Protein AF-0000000087158157 (afdb_homodimer)

Organism: NCBI:txid2511166

Secondary structure (DSSP, 8-state):
-----HHHHHHHHHHHHHHHHHHHHHHHT-----SSS----B---EEEEE-SSEEEEEEE-TT--GGG-EEEEETTEEEE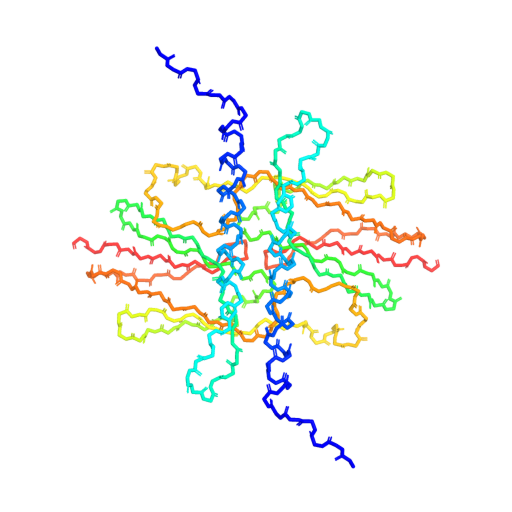EEEE---GGGTTSEEEEE-S--EEEEEEEEPPSS-EEEEEEEETTEEEEEEEE--/-----HHHHHHHHHHHHHHHHHHHHHHHT-----SSSPPP-B---EEEEE-SSEEEEEEE-TT--GGG-EEEEETTEEEEEEEE---GGGTTSEEEEE-S--EEEEEEEEPPSS-EEEEEEEETTEEEEEEEE--

I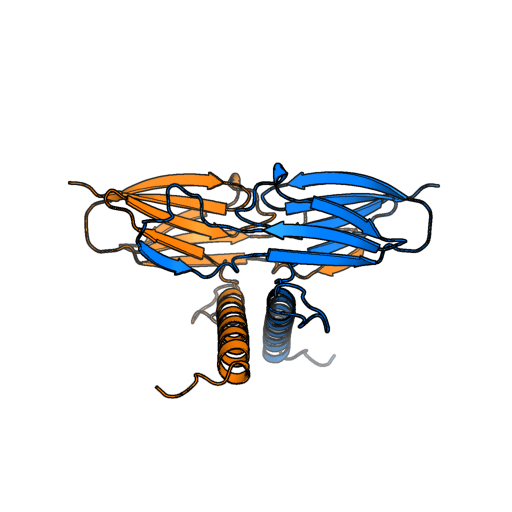nterPro domains:
  IPR002068 Alpha crystallin/Hsp20 domain [PF00011] (48-114)
  IPR002068 Alpha crystallin/Hsp20 domain [PS01031] (37-135)
  IPR008978 HSP20-like chaperone [G3DSA:2.60.40.790] (4-124)
  IPR008978 HSP20-like chaperone [SSF49764] (23-114)

Sequence (270 aa):
MRSKDPINWMLSDAIETLARAERMHQRFLNLHPQTGNREPSWEPPMDVIETDDEILIFIALPGVDPDDVETALDGATLVISGRRTLPPELRDARILRLELPQGRFERRIALPTGRYTINRFTAHGCVGLRLGKSRMRSKDPINWMLSDAIETLARAERMHQRFLNLHPQTGNREPSWEPPMDVIETDDEILIFIALPGVDPDDVETALDGATLVISGRRTLPPELRDARILRLELPQGRFERRIALPTGRYTINRFTAHGCVGLRLGKSR

Radius of gyration: 20.12 Å; Cα contacts (8 Å, |Δi|>4): 526; chains: 2; bounding box: 46×55×69 Å

Structure (mmCIF, N/CA/C/O backbone):
data_AF-0000000087158157-model_v1
#
loop_
_entity.id
_entity.type
_entity.pdbx_description
1 polymer 'Spore protein SP21'
#
loop_
_atom_site.group_PDB
_atom_site.id
_atom_site.type_symbol
_atom_site.label_atom_id
_atom_site.label_alt_id
_atom_site.label_comp_id
_atom_site.label_asym_id
_atom_site.label_entity_id
_atom_site.label_seq_id
_atom_site.pdbx_PDB_ins_code
_atom_site.Cartn_x
_atom_site.Cartn_y
_atom_site.Cartn_z
_atom_site.occupancy
_atom_site.B_iso_or_equiv
_atom_site.auth_seq_id
_atom_site.auth_comp_id
_atom_site.auth_asym_id
_atom_site.auth_atom_id
_atom_site.pdbx_PDB_model_num
ATOM 1 N N . MET A 1 1 ? -11.766 -5.316 40.875 1 30.89 1 MET A N 1
ATOM 2 C CA . MET A 1 1 ? -10.891 -5.164 39.719 1 30.89 1 MET A CA 1
ATOM 3 C C . MET A 1 1 ? -11.453 -5.898 38.5 1 30.89 1 MET A C 1
ATOM 5 O O . MET A 1 1 ? -11.547 -7.129 38.5 1 30.89 1 MET A O 1
ATOM 9 N N . ARG A 1 2 ? -12.438 -5.496 37.781 1 39.09 2 ARG A N 1
ATOM 10 C CA . ARG A 1 2 ? -13.297 -6.148 36.812 1 39.09 2 ARG A CA 1
ATOM 11 C C . ARG A 1 2 ? -12.461 -6.77 35.688 1 39.09 2 ARG A C 1
ATOM 13 O O . ARG A 1 2 ? -11.672 -6.082 35.031 1 39.09 2 ARG A O 1
ATOM 20 N N . SER A 1 3 ? -12.141 -7.953 35.719 1 42.84 3 SER A N 1
ATOM 21 C CA . SER A 1 3 ? -11.375 -8.805 34.812 1 42.84 3 SER A CA 1
ATOM 22 C C . SER A 1 3 ? -11.766 -8.57 33.344 1 42.84 3 SER A C 1
ATOM 24 O O . SER A 1 3 ? -12.938 -8.703 33 1 42.84 3 SER A O 1
ATOM 26 N N . LYS A 1 4 ? -11.125 -7.535 32.75 1 51.22 4 LYS A N 1
ATOM 27 C CA . LYS A 1 4 ? -11.383 -7.328 31.328 1 51.22 4 LYS A CA 1
ATOM 28 C C . LYS A 1 4 ? -11.469 -8.656 30.578 1 51.22 4 LYS A C 1
ATOM 30 O O . LYS A 1 4 ? -10.539 -9.461 30.641 1 51.22 4 LYS A O 1
ATOM 35 N N . ASP A 1 5 ? -12.578 -9.195 30.312 1 52.72 5 ASP A N 1
ATOM 36 C CA . ASP A 1 5 ? -12.852 -10.461 29.641 1 52.72 5 ASP A CA 1
ATOM 37 C C . ASP A 1 5 ? -12.031 -10.594 28.359 1 52.72 5 ASP A C 1
ATOM 39 O O . ASP A 1 5 ? -12.07 -9.719 27.5 1 52.72 5 ASP A O 1
ATOM 43 N N . PRO A 1 6 ? -10.945 -11.445 28.375 1 57.28 6 PRO A N 1
ATOM 44 C CA . PRO A 1 6 ? -9.969 -11.609 27.297 1 57.28 6 PRO A CA 1
ATOM 45 C C . PRO A 1 6 ? -10.617 -11.719 25.922 1 57.28 6 PRO A C 1
ATOM 47 O O . PRO A 1 6 ? -10.07 -11.227 24.922 1 57.28 6 PRO A O 1
ATOM 50 N N . ILE A 1 7 ? -11.695 -12.336 25.953 1 54.97 7 ILE A N 1
ATOM 51 C CA . ILE A 1 7 ? -12.398 -12.477 24.688 1 54.97 7 ILE A CA 1
ATOM 52 C C . ILE A 1 7 ? -12.852 -11.102 24.188 1 54.97 7 ILE A C 1
ATOM 54 O O . ILE A 1 7 ? -12.75 -10.797 23 1 54.97 7 ILE A O 1
ATOM 58 N N . ASN A 1 8 ? -13.25 -10.25 25.031 1 58.31 8 ASN A N 1
ATOM 59 C CA . ASN A 1 8 ? -13.727 -8.922 24.656 1 58.31 8 ASN A CA 1
ATOM 60 C C . ASN A 1 8 ? -12.586 -8.047 24.141 1 58.31 8 ASN A C 1
ATOM 62 O O . ASN A 1 8 ? -12.773 -7.281 23.188 1 58.31 8 ASN A O 1
ATOM 66 N N . TRP A 1 9 ? -11.461 -8.156 24.75 1 56.12 9 TRP A N 1
ATOM 67 C CA . TRP A 1 9 ? -10.305 -7.387 24.312 1 56.12 9 TRP A CA 1
ATOM 68 C C . TRP A 1 9 ? -9.844 -7.836 22.922 1 56.12 9 TRP A C 1
ATOM 70 O O . TRP A 1 9 ? -9.547 -7.008 22.062 1 56.12 9 TRP A O 1
ATOM 80 N N . MET A 1 10 ? -9.812 -9.188 22.844 1 54.31 10 MET A N 1
ATOM 81 C CA . MET A 1 10 ? -9.422 -9.75 21.562 1 54.31 10 MET A CA 1
ATOM 82 C C . MET A 1 10 ? -10.422 -9.359 20.469 1 54.31 10 MET A C 1
ATOM 84 O O . MET A 1 10 ? -10.031 -9.031 19.344 1 54.31 10 MET A O 1
ATOM 88 N N . LEU A 1 11 ? -11.609 -9.398 20.859 1 55.06 11 LEU A N 1
ATOM 89 C CA . LEU A 1 11 ? -12.664 -9.008 19.938 1 55.06 11 LEU A CA 1
ATOM 90 C C . LEU A 1 11 ? -12.578 -7.52 19.609 1 55.06 11 LEU A C 1
ATOM 92 O O . LEU A 1 11 ? -12.781 -7.109 18.469 1 55.06 11 LEU A O 1
ATOM 96 N N . SER A 1 12 ? -12.32 -6.77 20.594 1 54.91 12 SER A N 1
ATOM 97 C CA . SER A 1 12 ? -12.203 -5.328 20.375 1 54.91 12 SER A CA 1
ATOM 98 C C . SER A 1 12 ? -11.039 -4.996 19.453 1 54.91 12 SER A C 1
ATOM 100 O O . SER A 1 12 ? -11.164 -4.129 18.578 1 54.91 12 SER A O 1
ATOM 102 N N . ASP A 1 13 ? -9.992 -5.605 19.703 1 52.69 13 ASP A N 1
ATOM 103 C CA . ASP A 1 13 ? -8.82 -5.41 18.844 1 52.69 13 ASP A CA 1
ATOM 104 C C . ASP A 1 13 ? -9.102 -5.875 17.422 1 52.69 13 ASP A C 1
ATOM 106 O O . ASP A 1 13 ? -8.703 -5.215 16.453 1 52.69 13 ASP A O 1
ATOM 110 N N . ALA A 1 14 ? -9.844 -6.969 17.453 1 54.5 14 ALA A N 1
ATOM 111 C CA . ALA A 1 14 ? -10.234 -7.504 16.141 1 54.5 14 ALA A CA 1
ATOM 112 C C . ALA A 1 14 ? -11.18 -6.551 15.422 1 54.5 14 ALA A C 1
ATOM 114 O O . ALA A 1 14 ? -11.023 -6.293 14.227 1 54.5 14 ALA A O 1
ATOM 115 N N . ILE A 1 15 ? -12.133 -6.094 16.141 1 54.56 15 ILE A N 1
ATOM 116 C CA . ILE A 1 15 ? -13.117 -5.172 15.578 1 54.56 15 ILE A CA 1
ATOM 117 C C . ILE A 1 15 ? -12.43 -3.865 15.188 1 54.56 15 ILE A C 1
ATOM 119 O O . ILE A 1 15 ? -12.711 -3.311 14.117 1 54.56 15 ILE A O 1
ATOM 123 N N . GLU A 1 16 ? -11.609 -3.373 16.016 1 55.12 16 GLU A N 1
ATOM 124 C CA . GLU A 1 16 ? -10.898 -2.141 15.703 1 55.12 16 GLU A CA 1
ATOM 125 C C . GLU A 1 16 ? -10.016 -2.314 14.469 1 55.12 16 GLU A C 1
ATOM 127 O O . GLU A 1 16 ? -9.938 -1.42 13.625 1 55.12 16 GLU A O 1
ATOM 132 N N . THR A 1 17 ? -9.484 -3.436 14.477 1 52.38 17 THR A N 1
ATOM 133 C CA . THR A 1 17 ? -8.664 -3.746 13.312 1 52.38 17 THR A CA 1
ATOM 134 C C . THR A 1 17 ? -9.531 -3.844 12.062 1 52.38 17 THR A C 1
ATOM 136 O O . THR A 1 17 ? -9.172 -3.314 11.008 1 52.38 17 THR A O 1
ATOM 139 N N . LEU A 1 18 ? -10.656 -4.461 12.32 1 54.16 18 LEU A N 1
ATOM 140 C CA . LEU A 1 18 ? -11.617 -4.555 11.227 1 54.16 18 LEU A CA 1
ATOM 141 C C . LEU A 1 18 ? -12.117 -3.174 10.828 1 54.16 18 LEU A C 1
ATOM 143 O O . LEU A 1 18 ? -12.234 -2.871 9.633 1 54.16 18 LEU A O 1
ATOM 147 N N . ALA A 1 19 ? -12.5 -2.443 11.836 1 52.09 19 ALA A N 1
ATOM 148 C CA . ALA A 1 19 ? -12.977 -1.09 11.57 1 52.09 19 ALA A CA 1
ATOM 149 C C . ALA A 1 19 ? -11.914 -0.258 10.859 1 52.09 19 ALA A C 1
ATOM 151 O O . ALA A 1 19 ? -12.219 0.516 9.953 1 52.09 19 ALA A O 1
ATOM 152 N N . ARG A 1 20 ? -10.781 -0.365 11.258 1 50.22 20 ARG A N 1
ATOM 153 C CA . ARG A 1 20 ? -9.688 0.37 10.633 1 50.22 20 ARG A CA 1
ATOM 154 C C . ARG A 1 20 ? -9.469 -0.092 9.195 1 50.22 20 ARG A C 1
ATOM 156 O O . ARG A 1 20 ? -9.25 0.728 8.305 1 50.22 20 ARG A O 1
ATOM 163 N N . ALA A 1 21 ? -9.586 -1.339 9.117 1 51.03 21 ALA A N 1
ATOM 164 C CA . ALA A 1 21 ? -9.492 -1.908 7.773 1 51.03 21 ALA A CA 1
ATOM 165 C C . ALA A 1 21 ? -10.617 -1.394 6.883 1 51.03 21 ALA A C 1
ATOM 167 O O . ALA A 1 21 ? -10.391 -1.056 5.719 1 51.03 21 ALA A O 1
ATOM 168 N N . GLU A 1 22 ? -11.766 -1.317 7.531 1 52.66 22 GLU A N 1
ATOM 169 C CA . GLU A 1 22 ? -12.938 -0.782 6.848 1 52.66 22 GLU A CA 1
ATOM 170 C C . GLU A 1 22 ? -12.734 0.685 6.477 1 52.66 22 GLU A C 1
ATOM 172 O O . GLU A 1 22 ? -13.078 1.104 5.367 1 52.66 22 GLU A O 1
ATOM 177 N N . ARG A 1 23 ? -12.289 1.365 7.332 1 50.22 23 ARG A N 1
ATOM 178 C CA . ARG A 1 23 ? -12.078 2.787 7.082 1 50.22 23 ARG A CA 1
ATOM 179 C C . ARG A 1 23 ? -11.008 2.998 6.012 1 50.22 23 ARG A C 1
ATOM 181 O O . ARG A 1 23 ? -11.156 3.865 5.148 1 50.22 23 ARG A O 1
ATOM 188 N N . MET A 1 24 ? -9.984 2.293 6.117 1 48.44 24 MET A N 1
ATOM 189 C CA . MET A 1 24 ? -8.953 2.385 5.09 1 48.44 24 MET A CA 1
ATOM 190 C C . MET A 1 24 ? -9.516 2.025 3.719 1 48.44 24 MET A C 1
ATOM 192 O O . MET A 1 24 ? -9.203 2.686 2.725 1 48.44 24 MET A O 1
ATOM 196 N N . HIS A 1 25 ? -10.289 0.971 3.818 1 51.12 25 HIS A N 1
ATOM 197 C CA . HIS A 1 25 ? -10.961 0.514 2.604 1 51.12 25 HIS A CA 1
ATOM 198 C C . HIS A 1 25 ? -11.852 1.604 2.021 1 51.12 25 HIS A C 1
ATOM 200 O O . HIS A 1 25 ? -11.836 1.849 0.814 1 51.12 25 HIS A O 1
ATOM 206 N N . GLN A 1 26 ? -12.664 2.074 2.879 1 51.12 26 GLN A N 1
ATOM 207 C CA . GLN A 1 26 ? -13.547 3.162 2.48 1 51.12 26 GLN A CA 1
ATOM 208 C C . GLN A 1 26 ? -12.758 4.34 1.915 1 51.12 26 GLN A C 1
ATOM 210 O O . GLN A 1 26 ? -13.188 4.98 0.958 1 51.12 26 GLN A O 1
ATOM 215 N N . ARG A 1 27 ? -11.719 4.535 2.521 1 49.59 27 ARG A N 1
ATOM 216 C CA . ARG A 1 27 ? -10.984 5.715 2.086 1 49.59 27 ARG A CA 1
ATOM 217 C C . ARG A 1 27 ? -10.289 5.465 0.75 1 49.59 27 ARG A C 1
ATOM 219 O O . ARG A 1 27 ? -10.203 6.363 -0.089 1 49.59 27 ARG A O 1
ATOM 226 N N . PHE A 1 28 ? -9.75 4.281 0.697 1 51.62 28 PHE A N 1
ATOM 227 C CA . PHE A 1 28 ? -9.141 3.896 -0.568 1 51.62 28 PHE A CA 1
ATOM 228 C C . PHE A 1 28 ? -10.148 3.977 -1.706 1 51.62 28 PHE A C 1
ATOM 230 O O . PHE A 1 28 ? -9.805 4.363 -2.824 1 51.62 28 PHE A O 1
ATOM 237 N N . LEU A 1 29 ? -11.398 3.639 -1.428 1 51.38 29 LEU A N 1
ATOM 238 C CA . LEU A 1 29 ? -12.461 3.625 -2.428 1 51.38 29 LEU A CA 1
ATOM 239 C C . LEU A 1 29 ? -13.227 4.945 -2.422 1 51.38 29 LEU A C 1
ATOM 241 O O . LEU A 1 29 ? -14.305 5.043 -3.016 1 51.38 29 LEU A O 1
ATOM 245 N N . ASN A 1 30 ? -13.016 5.699 -1.427 1 50.53 30 ASN A N 1
ATOM 246 C CA . ASN A 1 30 ? -13.789 6.922 -1.563 1 50.53 30 ASN A CA 1
ATOM 247 C C . ASN A 1 30 ? -13.633 7.539 -2.949 1 50.53 30 ASN A C 1
ATOM 249 O O . ASN A 1 30 ? -12.68 8.289 -3.193 1 50.53 30 ASN A O 1
ATOM 253 N N . LEU A 1 31 ? -14.227 6.707 -3.879 1 49.72 31 LEU A N 1
ATOM 254 C CA . LEU A 1 31 ? -14.477 7.379 -5.148 1 49.72 31 LEU A CA 1
ATOM 255 C C . LEU A 1 31 ? -15.336 8.625 -4.945 1 49.72 31 LEU A C 1
ATOM 257 O O . LEU A 1 31 ? -16.562 8.516 -4.777 1 49.72 31 LEU A O 1
ATOM 261 N N . HIS A 1 32 ? -14.773 9.477 -4.246 1 48.22 32 HIS A N 1
ATOM 262 C CA . HIS A 1 32 ? -15.586 10.688 -4.133 1 48.22 32 HIS A CA 1
ATOM 263 C C . HIS A 1 32 ? -16.062 11.164 -5.5 1 48.22 32 HIS A C 1
ATOM 265 O O . HIS A 1 32 ? -15.242 11.508 -6.359 1 48.22 32 HIS A O 1
ATOM 271 N N . PRO A 1 33 ? -17.297 10.688 -5.734 1 44.97 33 PRO A N 1
ATOM 272 C CA . PRO A 1 33 ? -17.766 11.461 -6.891 1 44.97 33 PRO A CA 1
ATOM 273 C C . PRO A 1 33 ? -17.531 12.961 -6.734 1 44.97 33 PRO A C 1
ATOM 275 O O . PRO A 1 33 ? -17.938 13.555 -5.73 1 44.97 33 PRO A O 1
ATOM 278 N N . GLN A 1 34 ? -16.391 13.32 -6.969 1 45.34 34 GLN A N 1
ATOM 279 C CA . GLN A 1 34 ? -16.359 14.773 -6.918 1 45.34 34 GLN A CA 1
ATOM 280 C C . GLN A 1 34 ? -17.406 15.391 -7.832 1 45.34 34 GLN A C 1
ATOM 282 O O . GLN A 1 34 ? -17.656 14.891 -8.938 1 45.34 34 GLN A O 1
ATOM 287 N N . THR A 1 35 ? -18.344 15.953 -7.18 1 47.94 35 THR A N 1
ATOM 288 C CA . THR A 1 35 ? -19.516 16.625 -7.719 1 47.94 35 THR A CA 1
ATOM 289 C C . THR A 1 35 ? -19.203 17.281 -9.055 1 47.94 35 THR A C 1
ATOM 291 O O . THR A 1 35 ? -20.109 17.703 -9.773 1 47.94 35 THR A O 1
ATOM 294 N N . GLY A 1 36 ? -17.938 17.125 -9.703 1 50.78 36 GLY A N 1
ATOM 295 C CA . GLY A 1 36 ? -17.609 17.625 -11.031 1 50.78 36 GLY A CA 1
ATOM 296 C C . GLY A 1 36 ? -17.031 16.562 -11.953 1 50.78 36 GLY A C 1
ATOM 297 O O . GLY A 1 36 ? -17.078 15.367 -11.633 1 50.78 36 GLY A O 1
ATOM 298 N N . ASN A 1 37 ? -16.641 16.938 -13.258 1 54.09 37 ASN A N 1
ATOM 299 C CA . ASN A 1 37 ? -16.047 16.188 -14.367 1 54.09 37 ASN A CA 1
ATOM 300 C C . ASN A 1 37 ? -14.758 15.492 -13.945 1 54.09 37 ASN A C 1
ATOM 302 O O . ASN A 1 37 ? -13.859 15.297 -14.766 1 54.09 37 ASN A O 1
ATOM 306 N N . ARG A 1 38 ? -14.75 15.328 -12.609 1 62.84 38 ARG A N 1
ATOM 307 C CA . ARG A 1 38 ? -13.43 14.805 -12.273 1 62.84 38 ARG A CA 1
ATOM 308 C C . ARG A 1 38 ? -13.43 13.273 -12.312 1 62.84 38 ARG A C 1
ATOM 310 O O . ARG A 1 38 ? -14.414 12.641 -11.93 1 62.84 38 ARG A O 1
ATOM 317 N N . GLU A 1 39 ? -12.516 12.734 -13.055 1 72.38 39 GLU A N 1
ATOM 318 C CA . GLU A 1 39 ? -12.281 11.297 -13.117 1 72.38 39 GLU A CA 1
ATOM 319 C C . GLU A 1 39 ? -12.281 10.68 -11.719 1 72.38 39 GLU A C 1
ATOM 321 O O . GLU A 1 39 ? -11.727 11.25 -10.781 1 72.38 39 GLU A O 1
ATOM 326 N N . PRO A 1 40 ? -13.094 9.68 -11.562 1 74.88 40 PRO A N 1
ATOM 327 C CA . PRO A 1 40 ? -13.039 8.977 -10.281 1 74.88 40 PRO A CA 1
ATOM 328 C C . PRO A 1 40 ? -11.617 8.633 -9.852 1 74.88 40 PRO A C 1
ATOM 330 O O . PRO A 1 40 ? -10.773 8.305 -10.695 1 74.88 40 PRO A O 1
ATOM 333 N N . SER A 1 41 ? -11.281 8.977 -8.625 1 84.88 41 SER A N 1
ATOM 334 C CA . SER A 1 41 ? -9.953 8.711 -8.086 1 84.88 41 SER A CA 1
ATOM 335 C C . SER A 1 41 ? -10.031 7.965 -6.762 1 84.88 41 SER A C 1
ATOM 337 O O . SER A 1 41 ? -11 8.117 -6.012 1 84.88 41 SER A O 1
ATOM 339 N N . TRP A 1 42 ? -9.125 7.098 -6.504 1 83.12 42 TRP A N 1
ATOM 340 C CA . TRP A 1 42 ? -9.031 6.465 -5.195 1 83.12 42 TRP A CA 1
ATOM 341 C C . TRP A 1 42 ? -8.117 7.258 -4.27 1 83.12 42 TRP A C 1
ATOM 343 O O . TRP A 1 42 ? -7.336 8.102 -4.727 1 83.12 42 TRP A O 1
ATOM 353 N N . GLU A 1 43 ? -8.258 7.059 -2.975 1 87.31 43 GLU A N 1
ATOM 354 C CA . GLU A 1 43 ? -7.477 7.793 -1.984 1 87.31 43 GLU A CA 1
ATOM 355 C C . GLU A 1 43 ? -6.43 6.895 -1.329 1 87.31 43 GLU A C 1
ATOM 357 O O . GLU A 1 43 ? -6.773 5.973 -0.585 1 87.31 43 GLU A O 1
ATOM 362 N N . PRO A 1 44 ? -5.133 7.199 -1.59 1 91.38 44 PRO A N 1
ATOM 363 C CA . PRO A 1 44 ? -4.117 6.371 -0.931 1 91.38 44 PRO A CA 1
ATOM 364 C C . PRO A 1 44 ? -4.121 6.531 0.587 1 91.38 44 PRO A C 1
ATOM 366 O O . PRO A 1 44 ? -4.309 7.641 1.094 1 91.38 44 PRO A O 1
ATOM 369 N N . PRO A 1 45 ? -4.004 5.43 1.292 1 89.06 45 PRO A N 1
ATOM 370 C CA . PRO A 1 45 ? -3.924 5.555 2.75 1 89.06 45 PRO A CA 1
ATOM 371 C C . PRO A 1 45 ? -2.676 6.305 3.211 1 89.06 45 PRO A C 1
ATOM 373 O O . PRO A 1 45 ? -1.676 6.348 2.49 1 89.06 45 PRO A O 1
ATOM 376 N N . MET A 1 46 ? -2.846 6.867 4.402 1 91.12 46 MET A N 1
ATOM 377 C CA . MET A 1 46 ? -1.698 7.625 4.895 1 91.12 46 MET A CA 1
ATOM 378 C C . MET A 1 46 ? -1.586 7.516 6.41 1 91.12 46 MET A C 1
ATOM 380 O O . MET A 1 46 ? -2.578 7.254 7.094 1 91.12 46 MET A O 1
ATOM 384 N N . ASP A 1 47 ? -0.389 7.633 6.891 1 89.75 47 ASP A N 1
ATOM 385 C CA . ASP A 1 47 ? -0.087 7.805 8.312 1 89.75 47 ASP A CA 1
ATOM 386 C C . ASP A 1 47 ? 0.431 9.211 8.602 1 89.75 47 ASP A C 1
ATOM 388 O O . ASP A 1 47 ? 1.203 9.766 7.812 1 89.75 47 ASP A O 1
ATOM 392 N N . VAL A 1 48 ? -0.065 9.766 9.641 1 92.62 48 VAL A N 1
ATOM 393 C CA . VAL A 1 48 ? 0.388 11.086 10.07 1 92.62 48 VAL A CA 1
ATOM 394 C C . VAL A 1 48 ? 0.921 11.008 11.5 1 92.62 48 VAL A C 1
ATOM 396 O O . VAL A 1 48 ? 0.188 10.641 12.422 1 92.62 48 VAL A O 1
ATOM 399 N N . ILE A 1 49 ? 2.191 11.344 11.625 1 93.69 49 ILE A N 1
ATOM 400 C CA . ILE A 1 49 ? 2.875 11.258 12.914 1 93.69 49 ILE A CA 1
ATOM 401 C C . ILE A 1 49 ? 3.467 12.617 13.273 1 93.69 49 ILE A C 1
ATOM 403 O O . ILE A 1 49 ? 4.098 13.266 12.438 1 93.69 49 ILE A O 1
ATOM 407 N N . GLU A 1 50 ? 3.281 13.016 14.453 1 92.94 50 GLU A N 1
ATOM 408 C CA . GLU A 1 50 ? 3.773 14.312 14.906 1 92.94 50 GLU A CA 1
ATOM 409 C C . GLU A 1 50 ? 4.855 14.156 15.969 1 92.94 50 GLU A C 1
ATOM 411 O O . GLU A 1 50 ? 4.656 13.453 16.969 1 92.94 50 GLU A O 1
ATOM 416 N N . THR A 1 51 ? 5.992 14.766 15.688 1 92.62 51 THR A N 1
ATOM 417 C CA . THR A 1 51 ? 7.051 14.891 16.688 1 92.62 51 THR A CA 1
ATOM 418 C C . THR A 1 51 ? 7.148 16.328 17.188 1 92.62 51 THR A C 1
ATOM 420 O O . THR A 1 51 ? 6.34 17.172 16.812 1 92.62 51 THR A O 1
ATOM 423 N N . ASP A 1 52 ? 8.125 16.5 18.078 1 90.06 52 ASP A N 1
ATOM 424 C CA . ASP A 1 52 ? 8.273 17.828 18.625 1 90.06 52 ASP A CA 1
ATOM 425 C C . ASP A 1 52 ? 8.672 18.828 17.547 1 90.06 52 ASP A C 1
ATOM 427 O O . ASP A 1 52 ? 8.25 20 17.578 1 90.06 52 ASP A O 1
ATOM 431 N N . ASP A 1 53 ? 9.328 18.375 16.578 1 91.81 53 ASP A N 1
ATOM 432 C CA . ASP A 1 53 ? 9.961 19.297 15.641 1 91.81 53 ASP A CA 1
ATOM 433 C C . ASP A 1 53 ? 9.281 19.25 14.273 1 91.81 53 ASP A C 1
ATOM 435 O O . ASP A 1 53 ? 9.469 20.141 13.453 1 91.81 53 ASP A O 1
ATOM 439 N N . GLU A 1 54 ? 8.578 18.156 14.086 1 94.31 54 GLU A N 1
ATOM 440 C CA . GLU A 1 54 ? 8.047 18.031 12.734 1 94.31 54 GLU A CA 1
ATOM 441 C C . GLU A 1 54 ? 6.785 17.172 12.711 1 94.31 54 GLU A C 1
ATOM 443 O O . GLU A 1 54 ? 6.453 16.516 13.703 1 94.31 54 GLU A O 1
ATOM 448 N N . ILE A 1 55 ? 6.062 17.266 11.68 1 93.62 55 ILE A N 1
ATOM 449 C CA . ILE A 1 55 ? 4.973 16.375 11.328 1 93.62 55 ILE A CA 1
ATOM 450 C C . ILE A 1 55 ? 5.363 15.539 10.109 1 93.62 55 ILE A C 1
ATOM 452 O O . ILE A 1 55 ? 5.797 16.078 9.086 1 93.62 55 ILE A O 1
ATOM 456 N N . LEU A 1 56 ? 5.273 14.25 10.281 1 95.19 56 LEU A N 1
ATOM 457 C CA . LEU A 1 56 ? 5.598 13.336 9.195 1 95.19 56 LEU A CA 1
ATOM 458 C C . LEU A 1 56 ? 4.332 12.719 8.602 1 95.19 56 LEU A C 1
ATOM 460 O O . LEU A 1 56 ? 3.49 12.195 9.336 1 95.19 56 LEU A O 1
ATOM 464 N N . ILE A 1 57 ? 4.176 12.836 7.285 1 94.88 57 ILE A N 1
ATOM 465 C CA . ILE A 1 57 ? 3.062 12.234 6.562 1 94.88 57 ILE A CA 1
ATOM 466 C C . ILE A 1 57 ? 3.586 11.164 5.609 1 94.88 57 ILE A C 1
ATOM 468 O O . ILE A 1 57 ? 4.469 11.43 4.789 1 94.88 57 ILE A O 1
ATOM 472 N N . PHE A 1 58 ? 3.158 9.961 5.777 1 94.12 58 PHE A N 1
ATOM 473 C CA . PHE A 1 58 ? 3.51 8.859 4.891 1 94.12 58 PHE A CA 1
ATOM 474 C C . PHE A 1 58 ? 2.311 8.438 4.047 1 94.12 58 PHE A C 1
ATOM 476 O O . PHE A 1 58 ? 1.3 7.977 4.582 1 94.12 58 PHE A O 1
ATOM 483 N N . ILE A 1 59 ? 2.365 8.586 2.771 1 94.25 59 ILE A N 1
ATOM 484 C CA . ILE A 1 59 ? 1.301 8.195 1.854 1 94.25 59 ILE A CA 1
ATOM 485 C C . ILE A 1 59 ? 1.688 6.906 1.136 1 94.25 59 ILE A C 1
ATOM 487 O O . ILE A 1 59 ? 2.738 6.84 0.49 1 94.25 59 ILE A O 1
ATOM 491 N N . ALA A 1 60 ? 0.857 5.926 1.249 1 94 60 ALA A N 1
ATOM 492 C CA . ALA A 1 60 ? 1.177 4.613 0.7 1 94 60 ALA A CA 1
ATOM 493 C C . ALA A 1 60 ? 0.821 4.535 -0.782 1 94 60 ALA A C 1
ATOM 495 O O . ALA A 1 60 ? -0.352 4.621 -1.151 1 94 60 ALA A O 1
ATOM 496 N N . LEU A 1 61 ? 1.841 4.375 -1.582 1 95.12 61 LEU A N 1
ATOM 497 C CA . LEU A 1 61 ? 1.658 4.281 -3.027 1 95.12 61 LEU A CA 1
ATOM 498 C C . LEU A 1 61 ? 2.494 3.145 -3.607 1 95.12 61 LEU A C 1
ATOM 500 O O . LEU A 1 61 ? 3.336 3.371 -4.48 1 95.12 61 LEU A O 1
ATOM 504 N N . PRO A 1 62 ? 2.184 1.937 -3.121 1 93.56 62 PRO A N 1
ATOM 505 C CA . PRO A 1 62 ? 2.949 0.813 -3.666 1 93.56 62 PRO A CA 1
ATOM 506 C C . PRO A 1 62 ? 2.801 0.677 -5.18 1 93.56 62 PRO A C 1
ATOM 508 O O . PRO A 1 62 ? 1.694 0.809 -5.711 1 93.56 62 PRO A O 1
ATOM 511 N N . GLY A 1 63 ? 3.947 0.419 -5.84 1 93.25 63 GLY A N 1
ATOM 512 C CA . GLY A 1 63 ? 3.924 0.177 -7.277 1 93.25 63 GLY A CA 1
ATOM 513 C C . GLY A 1 63 ? 3.949 1.453 -8.094 1 93.25 63 GLY A C 1
ATOM 514 O O . GLY A 1 63 ? 3.971 1.404 -9.328 1 93.25 63 GLY A O 1
ATOM 515 N N . VAL A 1 64 ? 3.887 2.578 -7.434 1 95.06 64 VAL A N 1
ATOM 516 C CA . VAL A 1 64 ? 3.904 3.85 -8.148 1 95.06 64 VAL A CA 1
ATOM 517 C C . VAL A 1 64 ? 5.305 4.457 -8.094 1 95.06 64 VAL A C 1
ATOM 519 O O . VAL A 1 64 ? 5.91 4.535 -7.023 1 95.06 64 VAL A O 1
ATOM 522 N N . ASP A 1 65 ? 5.82 4.824 -9.227 1 94.19 65 ASP A N 1
ATOM 523 C CA . ASP A 1 65 ? 7.086 5.547 -9.266 1 94.19 65 ASP A CA 1
ATOM 524 C C . ASP A 1 65 ? 6.949 6.926 -8.625 1 94.19 65 ASP A C 1
ATOM 526 O O . ASP A 1 65 ? 6.09 7.715 -9.008 1 94.19 65 ASP A O 1
ATOM 530 N N . PRO A 1 66 ? 7.781 7.16 -7.605 1 93.69 66 PRO A N 1
ATOM 531 C CA . PRO A 1 66 ? 7.688 8.461 -6.938 1 93.69 66 PRO A CA 1
ATOM 532 C C . PRO A 1 66 ? 7.781 9.633 -7.914 1 93.69 66 PRO A C 1
ATOM 534 O O . PRO A 1 66 ? 7.211 10.695 -7.664 1 93.69 66 PRO A O 1
ATOM 537 N N . ASP A 1 67 ? 8.516 9.469 -9 1 93.31 67 ASP A N 1
ATOM 538 C CA . ASP A 1 67 ? 8.68 10.531 -9.977 1 93.31 67 ASP A CA 1
ATOM 539 C C . ASP A 1 67 ? 7.371 10.828 -10.703 1 93.31 67 ASP A C 1
ATOM 541 O O . ASP A 1 67 ? 7.223 11.875 -11.336 1 93.31 67 ASP A O 1
ATOM 545 N N . ASP A 1 68 ? 6.445 9.953 -10.555 1 94.31 68 ASP A N 1
ATOM 546 C CA . ASP A 1 68 ? 5.16 10.117 -11.234 1 94.31 68 ASP A CA 1
ATOM 547 C C . ASP A 1 68 ? 4.105 10.68 -10.281 1 94.31 68 ASP A C 1
ATOM 549 O O . ASP A 1 68 ? 2.926 10.758 -10.633 1 94.31 68 ASP A O 1
ATOM 553 N N . VAL A 1 69 ? 4.473 11 -9.148 1 96.69 69 VAL A N 1
ATOM 554 C CA . VAL A 1 69 ? 3.555 11.531 -8.148 1 96.69 69 VAL A CA 1
ATOM 555 C C . VAL A 1 69 ? 3.641 13.062 -8.133 1 96.69 69 VAL A C 1
ATOM 557 O O . VAL A 1 69 ? 4.727 13.625 -7.992 1 96.69 69 VAL A O 1
ATOM 560 N N . GLU A 1 70 ? 2.539 13.648 -8.297 1 96.44 70 GLU A N 1
ATOM 561 C CA . GLU A 1 70 ? 2.473 15.109 -8.289 1 96.44 70 GLU A CA 1
ATOM 562 C C . GLU A 1 70 ? 2.074 15.633 -6.91 1 96.44 70 GLU A C 1
ATOM 564 O O . GLU A 1 70 ? 1.198 15.062 -6.254 1 96.44 70 GLU A O 1
ATOM 569 N N . THR A 1 71 ? 2.736 16.641 -6.488 1 93.56 71 THR A N 1
ATOM 570 C CA . THR A 1 71 ? 2.412 17.328 -5.242 1 93.56 71 THR A CA 1
ATOM 571 C C . THR A 1 71 ? 2.141 18.812 -5.496 1 93.56 71 THR A C 1
ATOM 573 O O . THR A 1 71 ? 2.916 19.484 -6.184 1 93.56 71 THR A O 1
ATOM 576 N N . ALA A 1 72 ? 1.046 19.266 -4.992 1 93.12 72 ALA A N 1
ATOM 577 C CA . ALA A 1 72 ? 0.688 20.672 -5.172 1 93.12 72 ALA A CA 1
ATOM 578 C C . ALA A 1 72 ? 0.107 21.25 -3.889 1 93.12 72 ALA A C 1
ATOM 580 O O . ALA A 1 72 ? -0.415 20.516 -3.045 1 93.12 72 ALA A O 1
ATOM 581 N N . LEU A 1 73 ? 0.274 22.516 -3.752 1 88.62 73 LEU A N 1
ATOM 582 C CA . LEU A 1 73 ? -0.337 23.234 -2.639 1 88.62 73 LEU A CA 1
ATOM 583 C C . LEU A 1 73 ? -1.545 24.047 -3.109 1 88.62 73 LEU A C 1
ATOM 585 O O . LEU A 1 73 ? -1.448 24.812 -4.062 1 88.62 73 LEU A O 1
ATOM 589 N N . ASP A 1 74 ? -2.654 23.766 -2.57 1 89.62 74 ASP A N 1
ATOM 590 C CA . ASP A 1 74 ? -3.883 24.531 -2.771 1 89.62 74 ASP A CA 1
ATOM 591 C C . ASP A 1 74 ? -4.324 25.219 -1.478 1 89.62 74 ASP A C 1
ATOM 593 O O . ASP A 1 74 ? -5.074 24.625 -0.688 1 89.62 74 ASP A O 1
ATOM 597 N N . GLY A 1 75 ? -3.828 26.516 -1.336 1 88.38 75 GLY A N 1
ATOM 598 C CA . GLY A 1 75 ? -4.023 27.141 -0.038 1 88.38 75 GLY A CA 1
ATOM 599 C C . GLY A 1 75 ? -3.303 26.422 1.086 1 88.38 75 GLY A C 1
ATOM 600 O O . GLY A 1 75 ? -2.086 26.234 1.031 1 88.38 75 GLY A O 1
ATOM 601 N N . ALA A 1 76 ? -4.039 26.016 2.045 1 88.88 76 ALA A N 1
ATOM 602 C CA . ALA A 1 76 ? -3.463 25.312 3.182 1 88.88 76 ALA A CA 1
ATOM 603 C C . ALA A 1 76 ? -3.668 23.797 3.041 1 88.88 76 ALA A C 1
ATOM 605 O O . ALA A 1 76 ? -3.662 23.078 4.035 1 88.88 76 ALA A O 1
ATOM 606 N N . THR A 1 77 ? -3.924 23.469 1.795 1 93 77 THR A N 1
ATOM 607 C CA . THR A 1 77 ? -4.148 22.047 1.534 1 93 77 THR A CA 1
ATOM 608 C C . THR A 1 77 ? -3.076 21.5 0.601 1 93 77 THR A C 1
ATOM 610 O O . THR A 1 77 ? -2.811 22.062 -0.458 1 93 77 THR A O 1
ATOM 613 N N . LEU A 1 78 ? -2.473 20.484 1.057 1 92.75 78 LEU A N 1
ATOM 614 C CA . LEU A 1 78 ? -1.538 19.75 0.202 1 92.75 78 LEU A CA 1
ATOM 615 C C . LEU A 1 78 ? -2.26 18.672 -0.606 1 92.75 78 LEU A C 1
ATOM 617 O O . LEU A 1 78 ? -3.018 17.875 -0.049 1 92.75 78 LEU A O 1
ATOM 621 N N . VAL A 1 79 ? -2.049 18.719 -1.916 1 94.19 79 VAL A N 1
ATOM 622 C CA . VAL A 1 79 ? -2.713 17.75 -2.785 1 94.19 79 VAL A CA 1
ATOM 623 C C . VAL A 1 79 ? -1.676 16.828 -3.416 1 94.19 79 VAL A C 1
ATOM 625 O O . VAL A 1 79 ? -0.733 17.281 -4.062 1 94.19 79 VAL A O 1
ATOM 628 N N . ILE A 1 80 ? -1.817 15.609 -3.199 1 95.56 80 ILE A N 1
ATOM 629 C CA . ILE A 1 80 ? -0.981 14.594 -3.824 1 95.56 80 ILE A CA 1
ATOM 630 C C . ILE A 1 80 ? -1.802 13.805 -4.844 1 95.56 80 ILE A C 1
ATOM 632 O O . ILE A 1 80 ? -2.91 13.359 -4.547 1 95.56 80 ILE A O 1
ATOM 636 N N . SER A 1 81 ? -1.287 13.742 -6.02 1 96 81 SER A N 1
ATOM 637 C CA . SER A 1 81 ? -2.062 13.055 -7.047 1 96 81 SER A CA 1
ATOM 638 C C . SER A 1 81 ? -1.152 12.336 -8.039 1 96 81 SER A C 1
ATOM 640 O O . SER A 1 81 ? 0.052 12.602 -8.086 1 96 81 SER A O 1
ATOM 642 N N . GLY A 1 82 ? -1.726 11.477 -8.852 1 95.81 82 GLY A N 1
ATOM 643 C CA . GLY A 1 82 ? -1.059 10.688 -9.875 1 95.81 82 GLY A CA 1
ATOM 644 C C . GLY A 1 82 ? -1.896 9.523 -10.375 1 95.81 82 GLY A C 1
ATOM 645 O O . GLY A 1 82 ? -3.127 9.578 -10.336 1 95.81 82 GLY A O 1
ATOM 646 N N . ARG A 1 83 ? -1.196 8.57 -10.961 1 93.31 83 ARG A N 1
ATOM 647 C CA . ARG A 1 83 ? -1.902 7.406 -11.492 1 93.31 83 ARG A CA 1
ATOM 648 C C . ARG A 1 83 ? -1.11 6.125 -11.25 1 93.31 83 ARG A C 1
ATOM 650 O O . ARG A 1 83 ? 0.109 6.102 -11.43 1 93.31 83 ARG A O 1
ATOM 657 N N . ARG A 1 84 ? -1.798 5.195 -10.711 1 91.75 84 ARG A N 1
ATOM 658 C CA . ARG A 1 84 ? -1.226 3.852 -10.703 1 91.75 84 ARG A CA 1
ATOM 659 C C . ARG A 1 84 ? -1.644 3.07 -11.945 1 91.75 84 ARG A C 1
ATOM 661 O O . ARG A 1 84 ? -2.834 2.848 -12.172 1 91.75 84 ARG A O 1
ATOM 668 N N . THR A 1 85 ? -0.686 2.701 -12.711 1 87.94 85 THR A N 1
ATOM 669 C CA . THR A 1 85 ? -0.967 1.943 -13.922 1 87.94 85 THR A CA 1
ATOM 670 C C . THR A 1 85 ? -0.062 0.718 -14.016 1 87.94 85 THR A C 1
ATOM 672 O O . THR A 1 85 ? 1.017 0.689 -13.422 1 87.94 85 THR A O 1
ATOM 675 N N . LEU A 1 86 ? -0.647 -0.295 -14.688 1 83.94 86 LE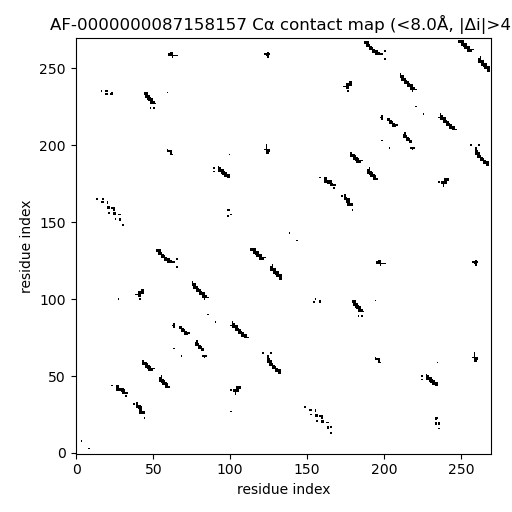U A N 1
ATOM 676 C CA . LEU A 1 86 ? 0.242 -1.406 -15.008 1 83.94 86 LEU A CA 1
ATOM 677 C C . LEU A 1 86 ? 1.312 -0.978 -16 1 83.94 86 LEU A C 1
ATOM 679 O O . LEU A 1 86 ? 1.034 -0.209 -16.922 1 83.94 86 LEU A O 1
ATOM 683 N N . PRO A 1 87 ? 2.531 -1.463 -15.742 1 81.81 87 PRO A N 1
ATOM 684 C CA . PRO A 1 87 ? 3.559 -1.13 -16.734 1 81.81 87 PRO A CA 1
ATOM 685 C C . PRO A 1 87 ? 3.166 -1.534 -18.156 1 81.81 87 PRO A C 1
ATOM 687 O O . PRO A 1 87 ? 2.484 -2.545 -18.344 1 81.81 87 PRO A O 1
ATOM 690 N N . PRO A 1 88 ? 3.658 -0.753 -19.078 1 81.69 88 PRO A N 1
ATOM 691 C CA . PRO A 1 88 ? 3.303 -1.027 -20.469 1 81.69 88 PRO A CA 1
ATOM 692 C C . PRO A 1 88 ? 3.67 -2.443 -20.906 1 81.69 88 PRO A C 1
ATOM 694 O O . PRO A 1 88 ? 2.953 -3.055 -21.703 1 81.69 88 PRO A O 1
ATOM 697 N N . GLU A 1 89 ? 4.789 -2.941 -20.391 1 82.31 89 GLU A N 1
ATOM 698 C CA . GLU A 1 89 ? 5.27 -4.273 -20.75 1 82.31 89 GLU A CA 1
ATOM 699 C C . GLU A 1 89 ? 4.289 -5.352 -20.297 1 82.31 89 GLU A C 1
ATOM 701 O O . GLU A 1 89 ? 4.332 -6.48 -20.797 1 82.31 89 GLU A O 1
ATOM 706 N N . LEU A 1 90 ? 3.381 -5.004 -19.469 1 83.69 90 LEU A N 1
ATOM 707 C CA . LEU A 1 90 ? 2.441 -5.977 -18.922 1 83.69 90 LEU A CA 1
ATOM 708 C C . LEU A 1 90 ? 1.031 -5.727 -19.438 1 83.69 90 LEU A C 1
ATOM 710 O O . LEU A 1 90 ? 0.08 -6.387 -19.016 1 83.69 90 LEU A O 1
ATOM 714 N N . ARG A 1 91 ? 0.915 -4.852 -20.359 1 75.38 91 ARG A N 1
ATOM 715 C CA . ARG A 1 91 ? -0.403 -4.457 -20.844 1 75.38 91 ARG A CA 1
ATOM 716 C C . ARG A 1 91 ? -1.089 -5.617 -21.562 1 75.38 91 ARG A C 1
ATOM 718 O O . ARG A 1 91 ? -2.312 -5.75 -21.5 1 75.38 91 ARG A O 1
ATOM 725 N N . ASP A 1 92 ? -0.249 -6.492 -22.156 1 81.62 92 ASP A N 1
ATOM 726 C CA . ASP A 1 92 ? -0.835 -7.613 -22.891 1 81.62 92 ASP A CA 1
ATOM 727 C C . ASP A 1 92 ? -0.812 -8.891 -22.047 1 81.62 92 ASP A C 1
ATOM 729 O O . ASP A 1 92 ? -1.15 -9.969 -22.547 1 81.62 92 ASP A O 1
ATOM 733 N N . ALA A 1 93 ? -0.407 -8.719 -20.906 1 88.75 93 ALA A N 1
ATOM 734 C CA . ALA A 1 93 ? -0.311 -9.875 -20.016 1 88.75 93 ALA A CA 1
ATOM 735 C C . ALA A 1 93 ? -1.676 -10.242 -19.438 1 88.75 93 ALA A C 1
ATOM 737 O O . ALA A 1 93 ? -2.607 -9.43 -19.484 1 88.75 93 ALA A O 1
ATOM 738 N N . ARG A 1 94 ? -1.819 -11.477 -19.078 1 92.25 94 ARG A N 1
ATOM 739 C CA . ARG A 1 94 ? -3.049 -11.93 -18.438 1 92.25 94 ARG A CA 1
ATOM 740 C C . ARG A 1 94 ? -3.062 -11.562 -16.953 1 92.25 94 ARG A C 1
ATOM 742 O O . ARG A 1 94 ? -2.156 -11.938 -16.219 1 92.25 94 ARG A O 1
ATOM 749 N N . ILE A 1 95 ? -4.062 -10.859 -16.609 1 88.62 95 ILE A N 1
ATOM 750 C CA . ILE A 1 95 ? -4.215 -10.484 -15.203 1 88.62 95 ILE A CA 1
ATOM 751 C C . ILE A 1 95 ? -4.941 -11.594 -14.445 1 88.62 95 ILE A C 1
ATOM 753 O O . ILE A 1 95 ? -6.125 -11.844 -14.68 1 88.62 95 ILE A O 1
ATOM 757 N N . LEU A 1 96 ? -4.223 -12.234 -13.57 1 88.12 96 LEU A N 1
ATOM 758 C CA . LEU A 1 96 ? -4.824 -13.312 -12.797 1 88.12 96 LEU A CA 1
ATOM 759 C C . LEU A 1 96 ? -5.488 -12.781 -11.531 1 88.12 96 LEU A C 1
ATOM 761 O O . LEU A 1 96 ? -6.5 -13.328 -11.078 1 88.12 96 LEU A O 1
ATOM 765 N N . ARG A 1 97 ? -4.918 -11.82 -10.953 1 86.56 97 ARG A N 1
ATOM 766 C CA . ARG A 1 97 ? -5.422 -11.188 -9.734 1 86.56 97 ARG A CA 1
ATOM 767 C C . ARG A 1 97 ? -4.984 -9.734 -9.656 1 86.56 97 ARG A C 1
ATOM 769 O O . ARG A 1 97 ? -3.814 -9.414 -9.891 1 86.56 97 ARG A O 1
ATOM 776 N N . LEU A 1 98 ? -5.91 -8.867 -9.422 1 84.88 98 LEU A N 1
ATOM 777 C CA . LEU A 1 98 ? -5.633 -7.441 -9.258 1 84.88 98 LEU A CA 1
ATOM 778 C C . LEU A 1 98 ? -6.309 -6.898 -8 1 84.88 98 LEU A C 1
ATOM 780 O O . LEU A 1 98 ? -7.492 -6.543 -8.031 1 84.88 98 LEU A O 1
ATOM 784 N N . GLU A 1 99 ? -5.512 -6.828 -6.953 1 84.12 99 GLU A N 1
ATOM 785 C CA . GLU A 1 99 ? -6.098 -6.379 -5.695 1 84.12 99 GLU A CA 1
ATOM 786 C C . GLU A 1 99 ? -5.816 -4.902 -5.449 1 84.12 99 GLU A C 1
ATOM 788 O O . GLU A 1 99 ? -6.543 -4.238 -4.703 1 84.12 99 GLU A O 1
ATOM 793 N N . LEU A 1 100 ? -4.723 -4.336 -6.012 1 86 100 LEU A N 1
ATOM 794 C CA . LEU A 1 100 ? -4.379 -2.934 -5.816 1 86 100 LEU A CA 1
ATOM 795 C C . LEU A 1 100 ? -5.234 -2.035 -6.703 1 86 100 LEU A C 1
ATOM 797 O O . LEU A 1 100 ? -5.414 -2.32 -7.891 1 86 100 LEU A O 1
ATOM 801 N N . PRO A 1 101 ? -5.754 -0.982 -6.086 1 83.44 101 PRO A N 1
ATOM 802 C CA . PRO A 1 101 ? -6.516 -0.054 -6.926 1 83.44 101 PRO A CA 1
ATOM 803 C C . PRO A 1 101 ? -5.68 0.538 -8.055 1 83.44 101 PRO A C 1
ATOM 805 O O . PRO A 1 101 ? -4.512 0.886 -7.852 1 83.44 101 PRO A O 1
ATOM 808 N N . GLN A 1 102 ? -6.289 0.534 -9.172 1 83.81 102 GLN A N 1
ATOM 809 C CA . GLN A 1 102 ? -5.652 1.12 -10.352 1 83.81 102 GLN A CA 1
ATOM 810 C C . GLN A 1 102 ? -6.27 2.471 -10.695 1 83.81 102 GLN A C 1
ATOM 812 O O . GLN A 1 102 ? -7.324 2.83 -10.164 1 83.81 102 GLN A O 1
ATOM 817 N N . GLY A 1 103 ? -5.496 3.225 -11.57 1 88.88 103 GLY A N 1
ATOM 818 C CA . GLY A 1 103 ? -6.039 4.484 -12.055 1 88.88 103 GLY A CA 1
ATOM 819 C C . GLY A 1 103 ? -5.566 5.684 -11.258 1 88.88 103 GLY A C 1
ATOM 820 O O . GLY A 1 103 ? -4.527 5.629 -10.602 1 88.88 103 GLY A O 1
ATOM 821 N N . ARG A 1 104 ? -6.422 6.734 -11.414 1 90.25 104 ARG A N 1
ATOM 822 C CA . ARG A 1 104 ? -6.039 8 -10.805 1 90.25 104 ARG A CA 1
ATOM 823 C C . ARG A 1 104 ? -6.234 7.961 -9.289 1 90.25 104 ARG A C 1
ATOM 825 O O . ARG A 1 104 ? -7.215 7.395 -8.805 1 90.25 104 ARG A O 1
ATOM 832 N N . PHE A 1 105 ? -5.328 8.492 -8.586 1 91.06 105 PHE A N 1
ATOM 833 C CA . PHE A 1 105 ? -5.492 8.688 -7.152 1 91.06 105 PHE A CA 1
ATOM 834 C C . PHE A 1 105 ? -5.309 10.156 -6.781 1 91.06 105 PHE A C 1
ATOM 836 O O . PHE A 1 105 ? -4.648 10.906 -7.5 1 91.06 105 PHE A O 1
ATOM 843 N N . GLU A 1 106 ? -5.844 10.484 -5.684 1 92.44 106 GLU A N 1
ATOM 844 C CA . GLU A 1 106 ? -5.703 11.836 -5.141 1 92.44 106 GLU A CA 1
ATOM 845 C C . GLU A 1 106 ? -5.914 11.844 -3.629 1 92.44 106 GLU A C 1
ATOM 847 O O . GLU A 1 106 ? -6.816 11.18 -3.119 1 92.44 106 GLU A O 1
ATOM 852 N N . ARG A 1 107 ? -5.031 12.516 -2.973 1 92.19 107 ARG A N 1
ATOM 853 C CA . ARG A 1 107 ? -5.164 12.719 -1.534 1 92.19 107 ARG A CA 1
ATOM 854 C C . ARG A 1 107 ? -4.984 14.188 -1.167 1 92.19 107 ARG A C 1
ATOM 856 O O . ARG A 1 107 ? -4.016 14.82 -1.586 1 92.19 107 ARG A O 1
ATOM 863 N N . ARG A 1 108 ? -5.969 14.656 -0.492 1 92.81 108 ARG A N 1
ATOM 864 C CA . ARG A 1 108 ? -5.91 16.031 -0.016 1 92.81 108 ARG A CA 1
ATOM 865 C C . ARG A 1 108 ? -5.68 16.078 1.491 1 92.81 108 ARG A C 1
ATOM 867 O O . ARG A 1 108 ? -6.422 15.461 2.258 1 92.81 108 ARG A O 1
ATOM 874 N N . ILE A 1 109 ? -4.672 16.812 1.89 1 91.81 109 ILE A N 1
ATOM 875 C CA . ILE A 1 109 ? -4.262 16.859 3.289 1 91.81 109 ILE A CA 1
ATOM 876 C C . ILE A 1 109 ? -4.297 18.297 3.791 1 91.81 109 ILE A C 1
ATOM 878 O O . ILE A 1 109 ? -3.527 19.141 3.324 1 91.81 109 ILE A O 1
ATOM 882 N N . ALA A 1 110 ? -5.117 18.5 4.719 1 91.94 110 ALA A N 1
ATOM 883 C CA . ALA A 1 110 ? -5.168 19.828 5.32 1 91.94 110 ALA A CA 1
ATOM 884 C C . ALA A 1 110 ? -3.969 20.062 6.238 1 91.94 110 ALA A C 1
ATOM 886 O O . ALA A 1 110 ? -3.719 19.266 7.152 1 91.94 110 ALA A O 1
ATOM 887 N N . LEU A 1 111 ? -3.262 21.062 5.941 1 88.38 111 LEU A N 1
ATOM 888 C CA . LEU A 1 111 ? -2.084 21.391 6.746 1 88.38 111 LEU A CA 1
ATOM 889 C C . LEU A 1 111 ? -2.479 22.141 8.016 1 88.38 111 LEU A C 1
ATOM 891 O O . LEU A 1 111 ? -3.375 22.984 7.988 1 88.38 111 LEU A O 1
ATOM 895 N N . PRO A 1 112 ? -1.828 21.719 9.078 1 83.44 112 PRO A N 1
ATOM 896 C CA . PRO A 1 112 ? -2.117 22.484 10.297 1 83.44 112 PRO A CA 1
ATOM 897 C C . PRO A 1 112 ? -1.753 23.953 10.18 1 83.44 112 PRO A C 1
ATOM 899 O O . PRO A 1 112 ? -0.975 24.328 9.297 1 83.44 112 PRO A O 1
ATOM 902 N N . THR A 1 113 ? -2.404 24.688 11.055 1 83.56 113 THR A N 1
ATOM 903 C CA . THR A 1 113 ? -2.109 26.109 11.07 1 83.56 113 THR A CA 1
ATOM 904 C C . THR A 1 113 ? -0.674 26.359 11.516 1 83.56 113 THR A C 1
ATOM 906 O O . THR A 1 113 ? -0.166 25.672 12.406 1 83.56 113 THR A O 1
ATOM 909 N N . GLY A 1 114 ? 0.008 27.281 10.852 1 82.12 114 GLY A N 1
ATOM 910 C CA . GLY A 1 114 ? 1.374 27.641 11.203 1 82.12 114 GLY A CA 1
ATOM 911 C C . GLY A 1 114 ? 2.311 27.656 10.008 1 82.12 114 GLY A C 1
ATOM 912 O O . GLY A 1 114 ? 1.866 27.578 8.859 1 82.12 114 GLY A O 1
ATOM 913 N N . ARG A 1 115 ? 3.576 27.938 10.414 1 84.44 115 ARG A N 1
ATOM 914 C CA . ARG A 1 115 ? 4.598 27.969 9.375 1 84.44 115 ARG A CA 1
ATOM 915 C C . ARG A 1 115 ? 5.457 26.703 9.406 1 84.44 115 ARG A C 1
ATOM 917 O O . ARG A 1 115 ? 5.984 26.328 10.453 1 84.44 115 ARG A O 1
ATOM 924 N N . TYR A 1 116 ? 5.402 26.047 8.242 1 87.38 116 TYR A N 1
ATOM 925 C CA . TYR A 1 116 ? 6.188 24.812 8.133 1 87.38 116 TYR A CA 1
ATOM 926 C C . TYR A 1 116 ? 7.055 24.844 6.879 1 87.38 116 TYR A C 1
ATOM 928 O O . TYR A 1 116 ? 6.68 25.438 5.867 1 87.38 116 TYR A O 1
ATOM 936 N N . THR A 1 117 ? 8.227 24.344 7.102 1 90.94 117 THR A N 1
ATOM 937 C CA . THR A 1 117 ? 8.961 23.953 5.902 1 90.94 117 THR A CA 1
ATOM 938 C C . THR A 1 117 ? 8.539 22.562 5.434 1 90.94 117 THR A C 1
ATOM 940 O O . THR A 1 117 ? 8.352 21.656 6.25 1 90.94 117 THR A O 1
ATOM 943 N N . ILE A 1 118 ? 8.266 22.438 4.156 1 90.69 118 ILE A N 1
ATOM 944 C CA . ILE A 1 118 ? 7.797 21.156 3.637 1 90.69 118 ILE A CA 1
ATOM 945 C C . ILE A 1 118 ? 8.891 20.516 2.795 1 90.69 118 ILE A C 1
ATOM 947 O O . ILE A 1 118 ? 9.414 21.125 1.862 1 90.69 118 ILE A O 1
ATOM 951 N N . ASN A 1 119 ? 9.266 19.359 3.236 1 94.25 119 ASN A N 1
ATOM 952 C CA . ASN A 1 119 ? 10.211 18.562 2.473 1 94.25 119 ASN A CA 1
ATOM 953 C C . ASN A 1 119 ? 9.617 17.203 2.098 1 94.25 119 ASN A C 1
ATOM 955 O O . ASN A 1 119 ? 8.93 16.578 2.906 1 94.25 119 ASN A O 1
ATOM 959 N N . ARG A 1 120 ? 9.812 16.812 0.867 1 94.62 120 ARG A N 1
ATOM 960 C CA . ARG A 1 120 ? 9.305 15.547 0.365 1 94.62 120 ARG A CA 1
ATOM 961 C C . ARG A 1 120 ? 10.383 14.469 0.391 1 94.62 120 ARG A C 1
ATOM 963 O O . ARG A 1 120 ? 11.555 14.758 0.133 1 94.62 120 ARG A O 1
ATOM 970 N N . PHE A 1 121 ? 10.078 13.297 0.688 1 94.75 121 PHE A N 1
ATOM 971 C CA . PHE A 1 121 ? 11.008 12.172 0.624 1 94.75 121 PHE A CA 1
ATOM 972 C C . PHE A 1 121 ? 10.273 10.891 0.226 1 94.75 121 PHE A C 1
ATOM 974 O O . PHE A 1 121 ? 9.055 10.898 0.063 1 94.75 121 PHE A O 1
ATOM 981 N N . THR A 1 122 ? 11.047 9.844 -0.116 1 94.56 122 THR A N 1
ATOM 982 C CA . THR A 1 122 ? 10.484 8.539 -0.454 1 94.56 122 THR A CA 1
ATOM 983 C C . THR A 1 122 ? 11.07 7.449 0.439 1 94.56 122 THR A C 1
ATOM 985 O O . THR A 1 122 ? 12.242 7.508 0.806 1 94.56 122 THR A O 1
ATOM 988 N N . ALA A 1 123 ? 10.117 6.551 0.86 1 90.38 123 ALA A N 1
ATOM 989 C CA . ALA A 1 123 ? 10.586 5.434 1.678 1 90.38 123 ALA A CA 1
ATOM 990 C C . ALA A 1 123 ? 9.734 4.188 1.441 1 90.38 123 ALA A C 1
ATOM 992 O O . ALA A 1 123 ? 8.531 4.188 1.729 1 90.38 123 ALA A O 1
ATOM 993 N N . HIS A 1 124 ? 10.336 3.166 0.945 1 91.5 124 HIS A N 1
ATOM 994 C CA . HIS A 1 124 ? 9.734 1.843 0.836 1 91.5 124 HIS A CA 1
ATOM 995 C C . HIS A 1 124 ? 8.312 1.926 0.293 1 91.5 124 HIS A C 1
ATOM 997 O O . HIS A 1 124 ? 7.383 1.381 0.892 1 91.5 124 HIS A O 1
ATOM 1003 N N . GLY A 1 125 ? 8.164 2.621 -0.762 1 93.94 125 GLY A N 1
ATOM 1004 C CA . GLY A 1 125 ? 6.883 2.658 -1.45 1 93.94 125 GLY A CA 1
ATOM 1005 C C . GLY A 1 125 ? 5.93 3.688 -0.878 1 93.94 125 GLY A C 1
ATOM 1006 O O . GLY A 1 125 ? 4.738 3.682 -1.195 1 93.94 125 GLY A O 1
ATOM 1007 N N . CYS A 1 126 ? 6.43 4.508 -0.015 1 95.44 126 CYS A N 1
ATOM 1008 C CA . CYS A 1 126 ? 5.676 5.648 0.498 1 95.44 126 CYS A CA 1
ATOM 1009 C C . CYS A 1 126 ? 6.254 6.961 -0.012 1 95.44 126 CYS A C 1
ATOM 1011 O O . CYS A 1 126 ? 7.473 7.105 -0.117 1 95.44 126 CYS A O 1
ATOM 1013 N N . VAL A 1 127 ? 5.301 7.84 -0.348 1 95.81 127 VAL A N 1
ATOM 1014 C CA . VAL A 1 127 ? 5.699 9.234 -0.486 1 95.81 127 VAL A CA 1
ATOM 1015 C C . VAL A 1 127 ? 5.543 9.953 0.854 1 95.81 127 VAL A C 1
ATOM 1017 O O . VAL A 1 127 ? 4.453 9.969 1.433 1 95.81 127 VAL A O 1
ATOM 1020 N N . GLY A 1 128 ? 6.629 10.422 1.303 1 95.06 128 GLY A N 1
ATOM 1021 C CA . GLY A 1 128 ? 6.641 11.078 2.6 1 95.06 128 GLY A CA 1
ATOM 1022 C C . GLY A 1 128 ? 6.711 12.586 2.502 1 95.06 128 GLY A C 1
ATOM 1023 O O . GLY A 1 128 ? 7.391 13.133 1.628 1 95.06 128 GLY A O 1
ATOM 1024 N N . LEU A 1 129 ? 6.039 13.234 3.338 1 94.31 129 LEU A N 1
ATOM 1025 C CA . LEU A 1 129 ? 6.141 14.672 3.529 1 94.31 129 LEU A CA 1
ATOM 1026 C C . LEU A 1 129 ? 6.57 15.008 4.953 1 94.31 129 LEU A C 1
ATOM 1028 O O . LEU A 1 129 ? 5.988 14.5 5.918 1 94.31 129 LEU A O 1
ATOM 1032 N N . ARG A 1 130 ? 7.57 15.805 4.988 1 95.12 130 ARG A N 1
ATOM 1033 C CA . ARG A 1 130 ? 8.07 16.281 6.273 1 95.12 130 ARG A CA 1
ATOM 1034 C C . ARG A 1 130 ? 7.738 17.75 6.477 1 95.12 130 ARG A C 1
ATOM 1036 O O . ARG A 1 130 ? 8.18 18.609 5.703 1 95.12 130 ARG A O 1
ATOM 1043 N N . LEU A 1 131 ? 6.922 18.031 7.426 1 94.06 131 LEU A N 1
ATOM 1044 C CA . LEU A 1 131 ? 6.594 19.406 7.793 1 94.06 131 LEU A CA 1
ATOM 1045 C C . LEU A 1 131 ? 7.383 19.844 9.023 1 94.06 131 LEU A C 1
ATOM 1047 O O . LEU A 1 131 ? 7.047 19.453 10.148 1 94.06 131 LEU A O 1
ATOM 1051 N N . GLY A 1 132 ? 8.445 20.547 8.734 1 94.31 132 GLY A N 1
ATOM 1052 C CA . GLY A 1 132 ? 9.25 21.078 9.828 1 94.31 132 GLY A CA 1
ATOM 1053 C C . GLY A 1 132 ? 8.625 22.281 10.508 1 94.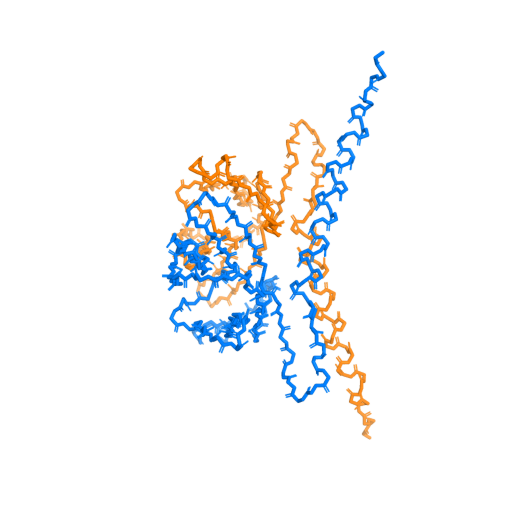31 132 GLY A C 1
ATOM 1054 O O . GLY A 1 132 ? 8.211 23.234 9.844 1 94.31 132 GLY A O 1
ATOM 1055 N N . LYS A 1 133 ? 8.477 22.156 11.805 1 89.19 133 LYS A N 1
ATOM 1056 C CA . LYS A 1 133 ? 7.883 23.266 12.562 1 89.19 133 LYS A CA 1
ATOM 1057 C C . LYS A 1 133 ? 8.852 24.422 12.688 1 89.19 133 LYS A C 1
ATOM 1059 O O . LYS A 1 133 ? 10.047 24.234 12.914 1 89.19 133 LYS A O 1
ATOM 1064 N N . SER A 1 134 ? 8.383 25.516 12.086 1 80.88 134 SER A N 1
ATOM 1065 C CA . SER A 1 134 ? 9.227 26.703 12.219 1 80.88 134 SER A CA 1
ATOM 1066 C C . SER A 1 134 ? 9.109 27.297 13.617 1 80.88 134 SER A C 1
ATOM 1068 O O . SER A 1 134 ? 8.016 27.375 14.18 1 80.88 134 SER A O 1
ATOM 1070 N N . ARG A 1 135 ? 10.125 27.188 14.391 1 62 135 ARG A N 1
ATOM 1071 C CA . ARG A 1 135 ? 10.188 27.922 15.648 1 62 135 ARG A CA 1
ATOM 1072 C C . ARG A 1 135 ? 10.195 29.422 15.398 1 62 135 ARG A C 1
ATOM 1074 O O . ARG A 1 135 ? 10.625 29.891 14.344 1 62 135 ARG A O 1
ATOM 1081 N N . MET B 1 1 ? -31.391 -1.996 -29.672 1 31.75 1 MET B N 1
ATOM 1082 C CA . MET B 1 1 ? -30.062 -1.752 -29.109 1 31.75 1 MET B CA 1
ATOM 1083 C C . MET B 1 1 ? -30.156 -1.117 -27.734 1 31.75 1 MET B C 1
ATOM 1085 O O . MET B 1 1 ? -30.594 0.025 -27.594 1 31.75 1 MET B O 1
ATOM 1089 N N . ARG B 1 2 ? -30.484 -1.72 -26.641 1 39.5 2 ARG B N 1
ATOM 1090 C CA . ARG B 1 2 ? -30.922 -1.255 -25.328 1 39.5 2 ARG B CA 1
ATOM 1091 C C . ARG B 1 2 ? -29.875 -0.323 -24.719 1 39.5 2 ARG B C 1
ATOM 1093 O O . ARG B 1 2 ? -28.703 -0.688 -24.594 1 39.5 2 ARG B O 1
ATOM 1100 N N . SER B 1 3 ? -30 0.892 -24.828 1 43.25 3 SER B N 1
ATOM 1101 C CA . SER B 1 3 ? -29.188 2.006 -24.344 1 43.25 3 SER B CA 1
ATOM 1102 C C . SER B 1 3 ? -28.719 1.772 -22.906 1 43.25 3 SER B C 1
ATOM 1104 O O . SER B 1 3 ? -29.531 1.566 -22.016 1 43.25 3 SER B O 1
ATOM 1106 N N . LYS B 1 4 ? -27.578 1.046 -22.781 1 51.03 4 LYS B N 1
ATOM 1107 C CA . LYS B 1 4 ? -27.031 0.882 -21.438 1 51.03 4 LYS B CA 1
ATOM 1108 C C . LYS B 1 4 ? -27.141 2.174 -20.641 1 51.03 4 LYS B C 1
ATOM 1110 O O . LYS B 1 4 ? -26.672 3.227 -21.078 1 51.03 4 LYS B O 1
ATOM 1115 N N . ASP B 1 5 ? -28.094 2.367 -19.812 1 53.09 5 ASP B N 1
ATOM 1116 C CA . ASP B 1 5 ? -28.359 3.529 -18.969 1 53.09 5 ASP B CA 1
ATOM 1117 C C . ASP B 1 5 ? -27.109 4.004 -18.25 1 53.09 5 ASP B C 1
ATOM 1119 O O . ASP B 1 5 ? -26.453 3.223 -17.562 1 53.09 5 ASP B O 1
ATOM 1123 N N . PRO B 1 6 ? -26.484 5.133 -18.703 1 57.62 6 PRO B N 1
ATOM 1124 C CA . PRO B 1 6 ? -25.203 5.672 -18.234 1 57.62 6 PRO B CA 1
ATOM 1125 C C . PRO B 1 6 ? -25.094 5.676 -16.703 1 57.62 6 PRO B C 1
ATOM 1127 O O . PRO B 1 6 ? -24 5.461 -16.156 1 57.62 6 PRO B O 1
ATOM 1130 N N . ILE B 1 7 ? -26.172 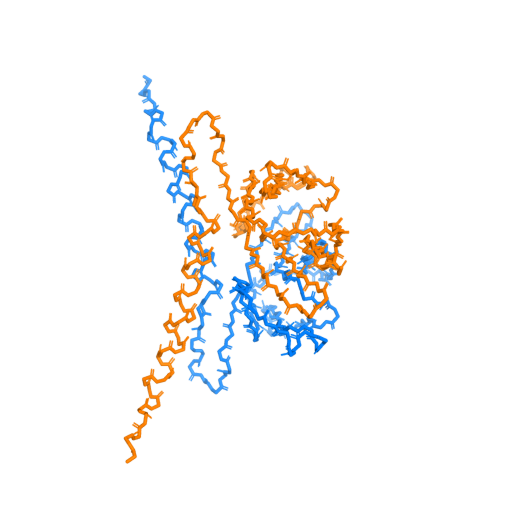5.922 -16.156 1 55.22 7 ILE B N 1
ATOM 1131 C CA . ILE B 1 7 ? -26.156 5.934 -14.695 1 55.22 7 ILE B CA 1
ATOM 1132 C C . ILE B 1 7 ? -25.875 4.531 -14.164 1 55.22 7 ILE B C 1
ATOM 1134 O O . ILE B 1 7 ? -25.109 4.367 -13.211 1 55.22 7 ILE B O 1
ATOM 1138 N N . ASN B 1 8 ? -26.344 3.551 -14.781 1 58.72 8 ASN B N 1
ATOM 1139 C CA . ASN B 1 8 ? -26.141 2.172 -14.344 1 58.72 8 ASN B CA 1
ATOM 1140 C C . ASN B 1 8 ? -24.688 1.731 -14.531 1 58.72 8 ASN B C 1
ATOM 1142 O O . ASN B 1 8 ? -24.141 1.02 -13.688 1 58.72 8 ASN B O 1
ATOM 1146 N N . TRP B 1 9 ? -24.094 2.143 -15.594 1 56.47 9 TRP B N 1
ATOM 1147 C CA . TRP B 1 9 ? -22.703 1.801 -15.836 1 56.47 9 TRP B CA 1
ATOM 1148 C C . TRP B 1 9 ? -21.781 2.477 -14.82 1 56.47 9 TRP B C 1
ATOM 1150 O O . TRP B 1 9 ? -20.859 1.852 -14.289 1 56.47 9 TRP B O 1
ATOM 1160 N N . MET B 1 10 ? -22.141 3.77 -14.633 1 54.72 10 MET B N 1
ATOM 1161 C CA . MET B 1 10 ? -21.359 4.516 -13.648 1 54.72 10 MET B CA 1
ATOM 1162 C C . MET B 1 10 ? -21.531 3.918 -12.25 1 54.72 10 MET B C 1
ATOM 1164 O O . MET B 1 10 ? -20.562 3.812 -11.5 1 54.72 10 MET B O 1
ATOM 1168 N N . LEU B 1 11 ? -22.688 3.559 -12.016 1 55.12 11 LEU B N 1
ATOM 1169 C CA . LEU B 1 11 ? -22.984 2.93 -10.734 1 55.12 11 LEU B CA 1
ATOM 1170 C C . LEU B 1 11 ? -22.312 1.567 -10.625 1 55.12 11 LEU B C 1
ATOM 1172 O O . LEU B 1 11 ? -21.781 1.205 -9.57 1 55.12 11 LEU B O 1
ATOM 1176 N N . SER B 1 12 ? -22.344 0.851 -11.656 1 54.88 12 SER B N 1
ATOM 1177 C CA . SER B 1 12 ? -21.703 -0.464 -11.664 1 54.88 12 SER B CA 1
ATOM 1178 C C . SER B 1 12 ? -20.203 -0.355 -11.445 1 54.88 12 SER B C 1
ATOM 1180 O O . SER B 1 12 ? -19.609 -1.153 -10.711 1 54.88 12 SER B O 1
ATOM 1182 N N . ASP B 1 13 ? -19.641 0.533 -12.109 1 52.59 13 ASP B N 1
ATOM 1183 C CA . ASP B 1 13 ? -18.203 0.768 -11.945 1 52.59 13 ASP B CA 1
ATOM 1184 C C . ASP B 1 13 ? -17.875 1.223 -10.523 1 52.59 13 ASP B C 1
ATOM 1186 O O . ASP B 1 13 ? -16.875 0.798 -9.945 1 52.59 13 ASP B O 1
ATOM 1190 N N . ALA B 1 14 ? -18.844 2.039 -10.102 1 54.56 14 ALA B N 1
ATOM 1191 C CA . ALA B 1 14 ? -18.688 2.518 -8.727 1 54.56 14 ALA B CA 1
ATOM 1192 C C . ALA B 1 14 ? -18.828 1.37 -7.73 1 54.56 14 ALA B C 1
ATOM 1194 O O . ALA B 1 14 ? -18.031 1.261 -6.789 1 54.56 14 ALA B O 1
ATOM 1195 N N . ILE B 1 15 ? -19.812 0.6 -7.938 1 54.59 15 ILE B N 1
ATOM 1196 C CA . ILE B 1 15 ? -20.062 -0.537 -7.059 1 54.59 15 ILE B CA 1
ATOM 1197 C C . ILE B 1 15 ? -18.922 -1.542 -7.168 1 54.59 15 ILE B C 1
ATOM 1199 O O . ILE B 1 15 ? -18.469 -2.076 -6.156 1 54.59 15 ILE B O 1
ATOM 1203 N N . GLU B 1 16 ? -18.516 -1.83 -8.344 1 55 16 GLU B N 1
ATOM 1204 C CA . GLU B 1 16 ? -17.391 -2.758 -8.531 1 55 16 GLU B CA 1
ATOM 1205 C C . GLU B 1 16 ? -16.125 -2.234 -7.863 1 55 16 GLU B C 1
ATOM 1207 O O . GLU B 1 16 ? -15.375 -3 -7.254 1 55 16 GLU B O 1
ATOM 1212 N N . THR B 1 17 ? -16.031 -1.001 -8.031 1 52.19 17 THR B N 1
ATOM 1213 C CA . THR B 1 17 ? -14.883 -0.373 -7.379 1 52.19 17 THR B CA 1
ATOM 1214 C C . THR B 1 17 ? -15.008 -0.453 -5.859 1 52.19 17 THR B C 1
ATOM 1216 O O . THR B 1 17 ? -14.039 -0.771 -5.168 1 52.19 17 THR B O 1
ATOM 1219 N N . LEU B 1 18 ? -16.25 -0.222 -5.473 1 54.16 18 LEU B N 1
ATOM 1220 C CA . LEU B 1 18 ? -16.531 -0.355 -4.047 1 54.16 18 LEU B CA 1
ATOM 1221 C C . LEU B 1 18 ? -16.344 -1.796 -3.586 1 54.16 18 LEU B C 1
ATOM 1223 O O . LEU B 1 18 ? -15.766 -2.041 -2.521 1 54.16 18 LEU B O 1
ATOM 1227 N N . ALA B 1 19 ? -16.906 -2.674 -4.363 1 52.28 19 ALA B N 1
ATOM 1228 C CA . ALA B 1 19 ? -16.781 -4.09 -4.031 1 52.28 19 ALA B CA 1
ATOM 1229 C C . ALA B 1 19 ? -15.305 -4.504 -4.008 1 52.28 19 ALA B C 1
ATOM 1231 O O . ALA B 1 19 ? -14.883 -5.273 -3.139 1 52.28 19 ALA B O 1
ATOM 1232 N N . ARG B 1 20 ? -14.594 -4.094 -4.891 1 49.66 20 ARG B N 1
ATOM 1233 C CA . ARG B 1 20 ? -13.172 -4.414 -4.938 1 49.66 20 ARG B CA 1
ATOM 1234 C C . ARG B 1 20 ? -12.438 -3.814 -3.74 1 49.66 20 ARG B C 1
ATOM 1236 O O . ARG B 1 20 ? -11.578 -4.465 -3.143 1 49.66 20 ARG B O 1
ATOM 1243 N N . ALA B 1 21 ? -12.875 -2.666 -3.49 1 50.91 21 ALA B N 1
ATOM 1244 C CA . ALA B 1 21 ? -12.328 -2.012 -2.307 1 50.91 21 ALA B CA 1
ATOM 1245 C C . ALA B 1 21 ? -12.672 -2.791 -1.041 1 50.91 21 ALA B C 1
ATOM 1247 O O . ALA B 1 21 ? -11.82 -2.969 -0.165 1 50.91 21 ALA B O 1
ATOM 1248 N N . GLU B 1 22 ? -13.906 -3.242 -1.078 1 52.31 22 GLU B N 1
ATOM 1249 C CA . GLU B 1 22 ? -14.383 -4.07 0.027 1 52.31 22 GLU B CA 1
ATOM 1250 C C . GLU B 1 22 ? -13.602 -5.379 0.109 1 52.31 22 GLU B C 1
ATOM 1252 O O . GLU B 1 22 ? -13.227 -5.816 1.198 1 52.31 22 GLU B O 1
ATOM 1257 N N . ARG B 1 23 ? -13.453 -5.945 -0.92 1 49.91 23 ARG B N 1
ATOM 1258 C CA . ARG B 1 23 ? -12.742 -7.215 -0.941 1 49.91 23 ARG B CA 1
ATOM 1259 C C . ARG B 1 23 ? -11.281 -7.027 -0.538 1 49.91 23 ARG B C 1
ATOM 1261 O O . ARG B 1 23 ? -10.727 -7.844 0.2 1 49.91 23 ARG B O 1
ATOM 1268 N N . MET B 1 24 ? -10.695 -6.07 -1.067 1 47.88 24 MET B N 1
ATOM 1269 C CA . MET B 1 24 ? -9.32 -5.781 -0.674 1 47.88 24 MET B CA 1
ATOM 1270 C C . MET B 1 24 ? -9.227 -5.516 0.825 1 47.88 24 MET B C 1
ATOM 1272 O O . MET B 1 24 ? -8.297 -5.98 1.486 1 47.88 24 MET B O 1
ATOM 1276 N N . HIS B 1 25 ? -10.242 -4.762 1.207 1 50.91 25 HIS B N 1
ATOM 1277 C CA . HIS B 1 25 ? -10.344 -4.449 2.627 1 50.91 25 HIS B CA 1
ATOM 1278 C C . HIS B 1 25 ? -10.477 -5.719 3.463 1 50.91 25 HIS B C 1
ATOM 1280 O O . HIS B 1 25 ? -9.812 -5.863 4.492 1 50.91 25 HIS B O 1
ATOM 1286 N N . GLN B 1 26 ? -11.414 -6.457 3.055 1 51.19 26 GLN B N 1
ATOM 1287 C CA . GLN B 1 26 ? -11.633 -7.734 3.725 1 51.19 26 GLN B CA 1
ATOM 1288 C C . GLN B 1 26 ? -10.359 -8.57 3.73 1 51.19 26 GLN B C 1
ATOM 1290 O O . GLN B 1 26 ? -10.055 -9.25 4.715 1 51.19 26 GLN B O 1
ATOM 1295 N N . ARG B 1 27 ? -9.742 -8.492 2.686 1 49.25 27 ARG B N 1
ATOM 1296 C CA . ARG B 1 27 ? -8.57 -9.352 2.602 1 49.25 27 ARG B CA 1
ATOM 1297 C C . ARG B 1 27 ? -7.434 -8.82 3.467 1 49.25 27 ARG B C 1
ATOM 1299 O O . ARG B 1 27 ? -6.695 -9.602 4.078 1 49.25 27 ARG B O 1
ATOM 1306 N N . PHE B 1 28 ? -7.301 -7.539 3.357 1 51.31 28 PHE B N 1
ATOM 1307 C CA . PHE B 1 28 ? -6.305 -6.906 4.215 1 51.31 28 PHE B CA 1
ATOM 1308 C C . PHE B 1 28 ? -6.566 -7.227 5.68 1 51.31 28 PHE B C 1
ATOM 1310 O O . PHE B 1 28 ? -5.629 -7.41 6.461 1 51.31 28 PHE B O 1
ATOM 1317 N N . LEU B 1 29 ? -7.844 -7.309 6.047 1 51.44 29 LEU B N 1
ATOM 1318 C CA . LEU B 1 29 ? -8.25 -7.57 7.426 1 51.44 29 LEU B CA 1
ATOM 1319 C C . LEU B 1 29 ? -8.516 -9.055 7.645 1 51.44 29 LEU B C 1
ATOM 1321 O O . LEU B 1 29 ? -9.156 -9.438 8.625 1 51.44 29 LEU B O 1
ATOM 1325 N N . ASN B 1 30 ? -8.555 -9.766 6.605 1 50.41 30 ASN B N 1
ATOM 1326 C CA . ASN B 1 30 ? -8.781 -11.156 6.984 1 50.41 30 ASN B CA 1
ATOM 1327 C C . ASN B 1 30 ? -7.863 -11.578 8.133 1 50.41 30 ASN B C 1
ATOM 1329 O O . ASN B 1 30 ? -6.719 -11.977 7.906 1 50.41 30 ASN B O 1
ATOM 1333 N N . LEU B 1 31 ? -8.219 -10.867 9.25 1 49.47 31 LEU B N 1
ATOM 1334 C CA . LEU B 1 31 ? -7.691 -11.484 10.469 1 49.47 31 LEU B CA 1
ATOM 1335 C C . LEU B 1 31 ? -8.141 -12.938 10.578 1 49.47 31 LEU B C 1
ATOM 1337 O O . LEU B 1 31 ? -9.273 -13.211 10.984 1 49.47 31 LEU B O 1
ATOM 1341 N N . HIS B 1 32 ? -7.766 -13.625 9.617 1 47.59 32 HIS B N 1
ATOM 1342 C CA . HIS B 1 32 ? -8.141 -15.023 9.797 1 47.59 32 HIS B CA 1
ATOM 1343 C C . HIS B 1 32 ? -7.77 -15.516 11.195 1 47.59 32 HIS B C 1
ATOM 1345 O O . HIS B 1 32 ? -6.598 -15.5 11.57 1 47.59 32 HIS B O 1
ATOM 1351 N N . PRO B 1 33 ? -8.828 -15.398 11.984 1 44.72 33 PRO B N 1
ATOM 1352 C CA . PRO B 1 33 ? -8.469 -16.188 13.164 1 44.72 33 PRO B CA 1
ATOM 1353 C C . PRO B 1 33 ? -7.867 -17.547 12.805 1 44.72 33 PRO B C 1
ATOM 1355 O O . PRO B 1 33 ? -8.477 -18.312 12.055 1 44.72 33 PRO B O 1
ATOM 1358 N N . GLN B 1 34 ? -6.684 -17.531 12.367 1 44.41 34 GLN B N 1
ATOM 1359 C CA . GLN B 1 34 ? -6.211 -18.891 12.18 1 44.41 34 GLN B CA 1
ATOM 1360 C C . GLN B 1 34 ? -6.516 -19.75 13.398 1 44.41 34 GLN B C 1
ATOM 1362 O O . GLN B 1 34 ? -6.438 -19.281 14.539 1 44.41 34 GLN B O 1
ATOM 1367 N N . THR B 1 35 ? -7.258 -20.641 13.078 1 42.81 35 THR B N 1
ATOM 1368 C CA . THR B 1 35 ? -7.473 -21.75 14.008 1 42.81 35 THR B CA 1
ATOM 1369 C C . THR B 1 35 ? -6.156 -22.188 14.641 1 42.81 35 THR B C 1
ATOM 1371 O O . THR B 1 35 ? -5.23 -22.594 13.945 1 42.81 35 THR B O 1
ATOM 1374 N N . GLY B 1 36 ? -5.688 -21.484 15.812 1 50 36 GLY B N 1
ATOM 1375 C CA . GLY B 1 36 ? -4.637 -21.734 16.781 1 50 36 GLY B CA 1
ATOM 1376 C C . GLY B 1 36 ? -4.023 -20.453 17.344 1 50 36 GLY B C 1
ATOM 1377 O O . GLY B 1 36 ? -4.566 -19.375 17.156 1 50 36 GLY B O 1
ATOM 1378 N N . ASN B 1 37 ? -2.896 -20.578 18.156 1 54.16 37 ASN B N 1
ATOM 1379 C CA . ASN B 1 37 ? -2.129 -19.594 18.906 1 54.16 37 ASN B CA 1
ATOM 1380 C C . ASN B 1 37 ? -1.455 -18.578 17.984 1 54.16 37 ASN B C 1
ATOM 1382 O O . ASN B 1 37 ? -0.39 -18.047 18.312 1 54.16 37 ASN B O 1
ATOM 1386 N N . ARG B 1 38 ? -2.137 -18.484 16.766 1 62.53 38 ARG B N 1
ATOM 1387 C CA . ARG B 1 38 ? -1.346 -17.609 15.898 1 62.53 38 ARG B CA 1
ATOM 1388 C C . ARG B 1 38 ? -1.79 -16.156 16.031 1 62.53 38 ARG B C 1
ATOM 1390 O O . ARG B 1 38 ? -2.982 -15.883 16.172 1 62.53 38 ARG B O 1
ATOM 1397 N N . GLU B 1 39 ? -0.867 -15.281 16.266 1 72.19 39 GLU B N 1
ATOM 1398 C CA . GLU B 1 39 ? -1.08 -13.836 16.328 1 72.19 39 GLU B CA 1
ATOM 1399 C C . GLU B 1 39 ? -1.886 -13.352 15.125 1 72.19 39 GLU B C 1
ATOM 1401 O O . GLU B 1 39 ? -1.659 -13.797 14 1 72.19 39 GLU B O 1
ATOM 1406 N N . PRO B 1 40 ? -2.932 -12.633 15.406 1 74.62 40 PRO B N 1
ATOM 1407 C CA . PRO B 1 40 ? -3.67 -12.039 14.289 1 74.62 40 PRO B CA 1
ATOM 1408 C C . PRO B 1 40 ? -2.76 -11.328 13.289 1 74.62 40 PRO B C 1
ATOM 1410 O O . PRO B 1 40 ? -1.771 -10.703 13.688 1 74.62 40 PRO B O 1
ATOM 1413 N N . SER B 1 41 ? -2.922 -11.641 12.031 1 84.69 41 SER B N 1
ATOM 1414 C CA . SER B 1 41 ? -2.119 -11.031 10.977 1 84.69 41 SER B CA 1
ATOM 1415 C C . SER B 1 41 ? -3 -10.445 9.875 1 84.69 41 SER B C 1
ATOM 1417 O O . SER B 1 41 ? -4.105 -10.93 9.633 1 84.69 41 SER B O 1
ATOM 1419 N N . TRP B 1 42 ? -2.623 -9.352 9.312 1 83.19 42 TRP B N 1
ATOM 1420 C CA . TRP B 1 42 ? -3.314 -8.812 8.141 1 83.19 42 TRP B CA 1
ATOM 1421 C C . TRP B 1 42 ? -2.717 -9.359 6.852 1 83.19 42 TRP B C 1
ATOM 1423 O O . TRP B 1 42 ? -1.602 -9.891 6.852 1 83.19 42 TRP B O 1
ATOM 1433 N N . GLU B 1 43 ? -3.477 -9.312 5.766 1 87.31 43 GLU B N 1
ATOM 1434 C CA . GLU B 1 43 ? -3.041 -9.852 4.484 1 87.31 43 GLU B CA 1
ATOM 1435 C C . GLU B 1 43 ? -2.719 -8.734 3.496 1 87.31 43 GLU B C 1
ATOM 1437 O O . GLU B 1 43 ? -3.617 -8.016 3.049 1 87.31 43 GLU B O 1
ATOM 1442 N N . PRO B 1 44 ? -1.431 -8.602 3.129 1 91.31 44 PRO B N 1
ATOM 1443 C CA . PRO B 1 44 ? -1.117 -7.562 2.15 1 91.31 44 PRO B CA 1
ATOM 1444 C C . PRO B 1 44 ? -1.744 -7.828 0.783 1 91.31 44 PRO B C 1
ATOM 1446 O O . PRO B 1 44 ? -1.791 -8.977 0.335 1 91.31 44 PRO B O 1
ATOM 1449 N N . PRO B 1 45 ? -2.287 -6.797 0.181 1 89.06 45 PRO B N 1
ATOM 1450 C CA . PRO B 1 45 ? -2.834 -6.996 -1.164 1 89.06 45 PRO B CA 1
ATOM 1451 C C . PRO B 1 45 ? -1.761 -7.367 -2.186 1 89.06 45 PRO B C 1
ATOM 1453 O O . PRO B 1 45 ? -0.584 -7.055 -1.993 1 89.06 45 PRO B O 1
ATOM 1456 N N . MET B 1 46 ? -2.266 -8.047 -3.215 1 91.31 46 MET B N 1
ATOM 1457 C CA . MET B 1 46 ? -1.287 -8.453 -4.219 1 91.31 46 MET B CA 1
ATOM 1458 C C . MET B 1 46 ? -1.9 -8.43 -5.613 1 91.31 46 MET B C 1
ATOM 1460 O O . MET B 1 46 ? -3.119 -8.531 -5.766 1 91.31 46 MET B O 1
ATOM 1464 N N . ASP B 1 47 ? -1.075 -8.219 -6.578 1 89.81 47 ASP B N 1
ATOM 1465 C CA . ASP B 1 47 ? -1.401 -8.391 -7.992 1 89.81 47 ASP B CA 1
ATOM 1466 C C . ASP B 1 47 ? -0.668 -9.594 -8.578 1 89.81 47 ASP B C 1
ATOM 1468 O O . ASP B 1 47 ? 0.499 -9.836 -8.258 1 89.81 47 ASP B O 1
ATOM 1472 N N . VAL B 1 48 ? -1.367 -10.359 -9.328 1 92.69 48 VAL B N 1
ATOM 1473 C CA . VAL B 1 48 ? -0.781 -11.5 -10.008 1 92.69 48 VAL B CA 1
ATOM 1474 C C . VAL B 1 48 ? -0.992 -11.367 -11.516 1 92.69 48 VAL B C 1
ATOM 1476 O O . VAL B 1 48 ? -2.131 -11.305 -11.984 1 92.69 48 VAL B O 1
ATOM 1479 N N . ILE B 1 49 ? 0.109 -11.312 -12.219 1 93.75 49 ILE B N 1
ATOM 1480 C CA . ILE B 1 49 ? 0.086 -11.125 -13.664 1 93.75 49 ILE B CA 1
ATOM 1481 C C . ILE B 1 49 ? 0.836 -12.266 -14.344 1 93.75 49 ILE B C 1
ATOM 1483 O O . ILE B 1 49 ? 1.936 -12.633 -13.922 1 93.75 49 ILE B O 1
ATOM 1487 N N . GLU B 1 50 ? 0.279 -12.797 -15.352 1 93.06 50 GLU B N 1
ATOM 1488 C CA . GLU B 1 50 ? 0.886 -13.914 -16.062 1 93.06 50 GLU B CA 1
ATOM 1489 C C . GLU B 1 50 ? 1.277 -13.516 -17.484 1 93.06 50 GLU B C 1
ATOM 1491 O O . GLU B 1 50 ? 0.457 -12.984 -18.234 1 93.06 50 GLU B O 1
ATOM 1496 N N . THR B 1 51 ? 2.543 -13.734 -17.766 1 92.69 51 THR B N 1
ATOM 1497 C CA . THR B 1 51 ? 3.029 -13.609 -19.141 1 92.69 51 THR B CA 1
ATOM 1498 C C . THR B 1 51 ? 3.316 -14.977 -19.734 1 92.69 51 THR B C 1
ATOM 1500 O O . THR B 1 51 ? 3.045 -16 -19.109 1 92.69 51 THR B O 1
ATOM 1503 N N . ASP B 1 52 ? 3.803 -14.914 -20.984 1 90.06 52 ASP B N 1
ATOM 1504 C CA . ASP B 1 52 ? 4.086 -16.188 -21.641 1 90.06 52 ASP B CA 1
ATOM 1505 C C . ASP B 1 52 ? 5.199 -16.938 -20.922 1 90.06 52 ASP B C 1
ATOM 1507 O O . ASP B 1 52 ? 5.176 -18.172 -20.844 1 90.06 52 ASP B O 1
ATOM 1511 N N . ASP B 1 53 ? 6.043 -16.234 -20.312 1 91.75 53 ASP B N 1
ATOM 1512 C CA . ASP B 1 53 ? 7.27 -16.844 -19.828 1 91.75 53 ASP B CA 1
ATOM 1513 C C . ASP B 1 53 ? 7.285 -16.906 -18.297 1 91.75 53 ASP B C 1
ATOM 1515 O O . ASP B 1 53 ? 8.078 -17.641 -17.703 1 91.75 53 ASP B O 1
ATOM 1519 N N . GLU B 1 54 ? 6.445 -16.062 -17.75 1 94.31 54 GLU B N 1
ATOM 1520 C CA . GLU B 1 54 ? 6.566 -16 -16.297 1 94.31 54 GLU B CA 1
ATOM 1521 C C . GLU B 1 54 ? 5.254 -15.562 -15.641 1 94.31 54 GLU B C 1
ATOM 1523 O O . GLU B 1 54 ? 4.34 -15.109 -16.328 1 94.31 54 GLU B O 1
ATOM 1528 N N . ILE B 1 55 ? 5.121 -15.805 -14.414 1 93.62 55 ILE B N 1
ATOM 1529 C CA . ILE B 1 55 ? 4.09 -15.25 -13.547 1 93.62 55 ILE B CA 1
ATOM 1530 C C . ILE B 1 55 ? 4.711 -14.258 -12.57 1 93.62 55 ILE B C 1
ATOM 1532 O O . ILE B 1 55 ? 5.691 -14.57 -11.891 1 93.62 55 ILE B O 1
ATOM 1536 N N . LEU B 1 56 ? 4.18 -13.062 -12.602 1 95.25 56 LEU B N 1
ATOM 1537 C CA . LEU B 1 56 ? 4.664 -12.016 -11.703 1 95.25 56 LEU B CA 1
ATOM 1538 C C . LEU B 1 56 ? 3.676 -11.766 -10.57 1 95.25 56 LEU B C 1
ATOM 1540 O O . LEU B 1 56 ? 2.482 -11.578 -10.812 1 95.25 56 LEU B O 1
ATOM 1544 N N . ILE B 1 57 ? 4.16 -11.836 -9.344 1 95 57 ILE B N 1
ATOM 1545 C CA . ILE B 1 57 ? 3.365 -11.547 -8.156 1 95 57 ILE B CA 1
ATOM 1546 C C . ILE B 1 57 ? 3.912 -10.297 -7.461 1 95 57 ILE B C 1
ATOM 1548 O O . ILE B 1 57 ? 5.102 -10.227 -7.145 1 95 57 ILE B O 1
ATOM 1552 N N . PHE B 1 58 ? 3.117 -9.297 -7.336 1 94.25 58 PHE B N 1
ATOM 1553 C CA . PHE B 1 58 ? 3.477 -8.078 -6.625 1 94.25 58 PHE B CA 1
ATOM 1554 C C . PHE B 1 58 ? 2.715 -7.969 -5.309 1 94.25 58 PHE B C 1
ATOM 1556 O O . PHE B 1 58 ? 1.485 -7.863 -5.305 1 94.25 58 PHE B O 1
ATOM 1563 N N . ILE B 1 59 ? 3.373 -8.008 -4.203 1 94.38 59 ILE B N 1
ATOM 1564 C CA . ILE B 1 59 ? 2.766 -7.887 -2.883 1 94.38 59 ILE B CA 1
ATOM 1565 C C . ILE B 1 59 ? 3.029 -6.492 -2.32 1 94.38 59 ILE B C 1
ATOM 1567 O O . ILE B 1 59 ? 4.18 -6.066 -2.207 1 94.38 59 ILE B O 1
ATOM 1571 N N . ALA B 1 6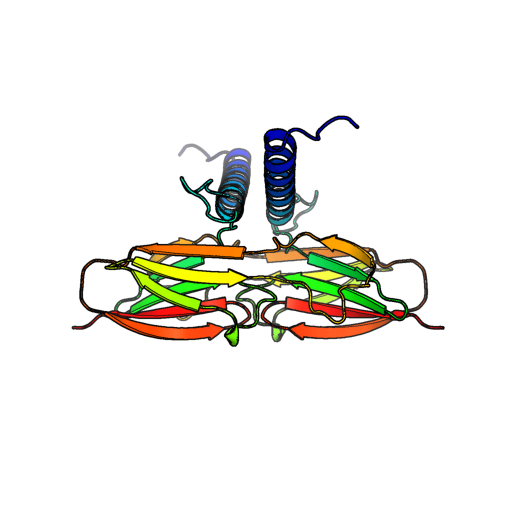0 ? 1.99 -5.812 -1.986 1 94 60 ALA B N 1
ATOM 1572 C CA . ALA B 1 60 ? 2.111 -4.426 -1.546 1 94 60 ALA B CA 1
ATOM 1573 C C . ALA B 1 60 ? 2.447 -4.348 -0.059 1 94 60 ALA B C 1
ATOM 1575 O O . ALA B 1 60 ? 1.645 -4.754 0.786 1 94 60 ALA B O 1
ATOM 1576 N N . LEU B 1 61 ? 3.613 -3.83 0.218 1 95.12 61 LEU B N 1
ATOM 1577 C CA . LEU B 1 61 ? 4.074 -3.691 1.596 1 95.12 61 LEU B CA 1
ATOM 1578 C C . LEU B 1 61 ? 4.695 -2.318 1.825 1 95.12 61 LEU B C 1
ATOM 1580 O O . LEU B 1 61 ? 5.859 -2.217 2.213 1 95.12 61 LEU B O 1
ATOM 1584 N N . PRO B 1 62 ? 3.855 -1.3 1.613 1 93.56 62 PRO B N 1
ATOM 1585 C CA . PRO B 1 62 ? 4.406 0.038 1.842 1 93.56 62 PRO B CA 1
ATOM 1586 C C . PRO B 1 62 ? 4.914 0.232 3.27 1 93.56 62 PRO B C 1
ATOM 1588 O O . PRO B 1 62 ? 4.254 -0.184 4.223 1 93.56 62 PRO B O 1
ATOM 1591 N N . GLY B 1 63 ? 6.086 0.866 3.369 1 93.19 63 GLY B N 1
ATOM 1592 C CA . GLY B 1 63 ? 6.625 1.191 4.68 1 93.19 63 GLY B CA 1
ATOM 1593 C C . GLY B 1 63 ? 7.395 0.045 5.309 1 93.19 63 GLY B C 1
ATOM 1594 O O . GLY B 1 63 ? 7.938 0.183 6.406 1 93.19 63 GLY B O 1
ATOM 1595 N N . VAL B 1 64 ? 7.395 -1.082 4.664 1 95.06 64 VAL B N 1
ATOM 1596 C CA . VAL B 1 64 ? 8.109 -2.234 5.203 1 95.06 64 VAL B CA 1
ATOM 1597 C C . VAL B 1 64 ? 9.445 -2.393 4.484 1 95.06 64 VAL B C 1
ATOM 1599 O O . VAL B 1 64 ? 9.508 -2.359 3.254 1 95.06 64 VAL B O 1
ATOM 1602 N N . ASP B 1 65 ? 10.5 -2.506 5.25 1 94.19 65 ASP B N 1
ATOM 1603 C CA . ASP B 1 65 ? 11.805 -2.814 4.672 1 94.19 65 ASP B CA 1
ATOM 1604 C C . ASP B 1 65 ? 11.812 -4.211 4.059 1 94.19 65 ASP B C 1
ATOM 1606 O O . ASP B 1 65 ? 11.5 -5.195 4.734 1 94.19 65 ASP B O 1
ATOM 1610 N N . PRO B 1 66 ? 12.141 -4.266 2.758 1 93.62 66 PRO B N 1
ATOM 1611 C CA . PRO B 1 66 ? 12.156 -5.578 2.113 1 93.62 66 PRO B CA 1
ATOM 1612 C C . PRO B 1 66 ? 13.016 -6.594 2.861 1 93.62 66 PRO B C 1
ATOM 1614 O O . PRO B 1 66 ? 12.75 -7.797 2.812 1 93.62 66 PRO B O 1
ATOM 1617 N N . ASP B 1 67 ? 14.078 -6.137 3.512 1 93.25 67 ASP B N 1
ATOM 1618 C CA . ASP B 1 67 ? 14.977 -7.031 4.238 1 93.25 67 ASP B CA 1
ATOM 1619 C C . ASP B 1 67 ? 14.273 -7.652 5.445 1 93.25 67 ASP B C 1
ATOM 1621 O O . ASP B 1 67 ? 14.75 -8.648 6 1 93.25 67 ASP B O 1
ATOM 1625 N N . ASP B 1 68 ? 13.164 -7.113 5.793 1 94.31 68 ASP B N 1
ATOM 1626 C CA . ASP B 1 68 ? 12.43 -7.602 6.953 1 94.31 68 ASP B CA 1
ATOM 1627 C C . ASP B 1 68 ? 11.289 -8.523 6.531 1 94.31 68 ASP B C 1
ATOM 1629 O O . ASP B 1 68 ? 10.477 -8.938 7.363 1 94.31 68 ASP B O 1
ATOM 1633 N N . VAL B 1 69 ? 11.18 -8.797 5.332 1 96.62 69 VAL B N 1
ATOM 1634 C CA . VAL B 1 69 ? 10.125 -9.664 4.809 1 96.62 69 VAL B CA 1
ATOM 1635 C C . VAL B 1 69 ? 10.648 -11.086 4.652 1 96.62 69 VAL B C 1
ATOM 1637 O O . VAL B 1 69 ? 11.672 -11.305 4 1 96.62 69 VAL B O 1
ATOM 1640 N N . GLU B 1 70 ? 9.977 -11.961 5.25 1 96.44 70 GLU B N 1
ATOM 1641 C CA . GLU B 1 70 ? 10.352 -13.367 5.168 1 96.44 70 GLU B CA 1
ATOM 1642 C C . GLU B 1 70 ? 9.562 -14.094 4.078 1 96.44 70 GLU B C 1
ATOM 1644 O O . GLU B 1 70 ? 8.359 -13.867 3.924 1 96.44 70 GLU B O 1
ATOM 1649 N N . THR B 1 71 ? 10.242 -14.891 3.334 1 93.56 71 THR B N 1
ATOM 1650 C CA . THR B 1 71 ? 9.625 -15.734 2.318 1 93.56 71 THR B CA 1
ATOM 1651 C C . THR B 1 71 ? 9.945 -17.203 2.564 1 93.56 71 THR B C 1
ATOM 1653 O O . THR B 1 71 ? 11.102 -17.562 2.785 1 93.56 71 THR B O 1
ATOM 1656 N N . ALA B 1 72 ? 8.93 -17.984 2.566 1 93 72 ALA B N 1
ATOM 1657 C CA . ALA B 1 72 ? 9.117 -19.422 2.787 1 93 72 ALA B CA 1
ATOM 1658 C C . ALA B 1 72 ? 8.234 -20.25 1.857 1 93 72 ALA B C 1
ATOM 1660 O O . ALA B 1 72 ? 7.207 -19.766 1.38 1 93 72 ALA B O 1
ATOM 1661 N N . LEU B 1 73 ? 8.695 -21.422 1.574 1 88.5 73 LEU B N 1
ATOM 1662 C CA . LEU B 1 73 ? 7.898 -22.375 0.799 1 88.5 73 LEU B CA 1
ATOM 1663 C C . LEU B 1 73 ? 7.32 -23.453 1.696 1 88.5 73 LEU B C 1
ATOM 1665 O O . LEU B 1 73 ? 8.055 -24.094 2.449 1 88.5 73 LEU B O 1
ATOM 1669 N N . ASP B 1 74 ? 6.066 -23.578 1.728 1 89.5 74 ASP B N 1
ATOM 1670 C CA . ASP B 1 74 ? 5.348 -24.656 2.398 1 89.5 74 ASP B CA 1
ATOM 1671 C C . ASP B 1 74 ? 4.605 -25.531 1.391 1 89.5 74 ASP B C 1
ATOM 1673 O O . ASP B 1 74 ? 3.449 -25.266 1.062 1 89.5 74 ASP B O 1
ATOM 1677 N N . GLY B 1 75 ? 5.352 -26.609 0.943 1 88.25 75 GLY B N 1
ATOM 1678 C CA . GLY B 1 75 ? 4.797 -27.375 -0.172 1 88.25 75 GLY B CA 1
ATOM 1679 C C . GLY B 1 75 ? 4.688 -26.547 -1.445 1 88.25 75 GLY B C 1
ATOM 1680 O O . GLY B 1 75 ? 5.68 -26 -1.927 1 88.25 75 GLY B O 1
ATOM 1681 N N . ALA B 1 76 ? 3.52 -26.453 -1.95 1 88.75 76 ALA B N 1
ATOM 1682 C CA . ALA B 1 76 ? 3.283 -25.688 -3.168 1 88.75 76 ALA B CA 1
ATOM 1683 C C . ALA B 1 76 ? 2.721 -24.297 -2.846 1 88.75 76 ALA B C 1
ATOM 1685 O O . ALA B 1 76 ? 2.062 -23.688 -3.684 1 88.75 76 ALA B O 1
ATOM 1686 N N . THR B 1 77 ? 2.957 -23.969 -1.591 1 93 77 THR B N 1
ATOM 1687 C CA . THR B 1 77 ? 2.459 -22.672 -1.156 1 93 77 THR B CA 1
ATOM 1688 C C . THR B 1 77 ? 3.615 -21.766 -0.758 1 93 77 THR B C 1
ATOM 1690 O O . THR B 1 77 ? 4.477 -22.141 0.031 1 93 77 THR B O 1
ATOM 1693 N N . LEU B 1 78 ? 3.627 -20.641 -1.359 1 92.69 78 LEU B N 1
ATOM 1694 C CA . LEU B 1 78 ? 4.582 -19.609 -0.96 1 92.69 78 LEU B CA 1
ATOM 1695 C C . LEU B 1 78 ? 4.012 -18.734 0.158 1 92.69 78 LEU B C 1
ATOM 1697 O O . LEU B 1 78 ? 2.887 -18.25 0.054 1 92.69 78 LEU B O 1
ATOM 1701 N N . VAL B 1 79 ? 4.773 -18.625 1.238 1 94.12 79 VAL B N 1
ATOM 1702 C CA . VAL B 1 79 ? 4.309 -17.844 2.379 1 94.12 79 VAL B CA 1
ATOM 1703 C C . VAL B 1 79 ? 5.188 -16.609 2.547 1 94.12 79 VAL B C 1
ATOM 1705 O O . VAL B 1 79 ? 6.41 -16.719 2.674 1 94.12 79 VAL B O 1
ATOM 1708 N N . ILE B 1 80 ? 4.617 -15.508 2.492 1 95.56 80 ILE B N 1
ATOM 1709 C CA . ILE B 1 80 ? 5.297 -14.242 2.748 1 95.56 80 ILE B CA 1
ATOM 1710 C C . ILE B 1 80 ? 4.824 -13.664 4.082 1 95.56 80 ILE B C 1
ATOM 1712 O O . ILE B 1 80 ? 3.621 -13.578 4.336 1 95.56 80 ILE B O 1
ATOM 1716 N N . SER B 1 81 ? 5.758 -13.367 4.91 1 95.94 81 SER B N 1
ATOM 1717 C CA . SER B 1 81 ? 5.355 -12.867 6.223 1 95.94 81 SER B CA 1
ATOM 1718 C C . SER B 1 81 ? 6.352 -11.844 6.754 1 95.94 81 SER B C 1
ATOM 1720 O O . SER B 1 81 ? 7.469 -11.734 6.238 1 95.94 81 SER B O 1
ATOM 1722 N N . GLY B 1 82 ? 5.98 -11.148 7.801 1 95.69 82 GLY B N 1
ATOM 1723 C CA . GLY B 1 82 ? 6.766 -10.125 8.469 1 95.69 82 GLY B CA 1
ATOM 1724 C C . GLY B 1 82 ? 5.93 -9.227 9.367 1 95.69 82 GLY B C 1
ATOM 1725 O O . GLY B 1 82 ? 4.883 -9.648 9.867 1 95.69 82 GLY B O 1
ATOM 1726 N N . ARG B 1 83 ? 6.5 -8.055 9.656 1 93.25 83 ARG B N 1
ATOM 1727 C CA . ARG B 1 83 ? 5.789 -7.117 10.523 1 93.25 83 ARG B CA 1
ATOM 1728 C C . ARG B 1 83 ? 5.961 -5.684 10.039 1 93.25 83 ARG B C 1
ATOM 1730 O O . ARG B 1 83 ? 7.059 -5.281 9.648 1 93.25 83 ARG B O 1
ATOM 1737 N N . ARG B 1 84 ? 4.875 -5.039 9.93 1 91.56 84 ARG B N 1
ATOM 1738 C CA . ARG B 1 84 ? 4.949 -3.592 9.766 1 91.56 84 ARG B CA 1
ATOM 1739 C C . ARG B 1 84 ? 4.91 -2.883 11.117 1 91.56 84 ARG B C 1
ATOM 1741 O O . ARG B 1 84 ? 3.938 -3.012 11.859 1 91.56 84 ARG B O 1
ATOM 1748 N N . THR B 1 85 ? 5.926 -2.186 11.398 1 87.81 85 THR B N 1
ATOM 1749 C CA . THR B 1 85 ? 6 -1.462 12.664 1 87.81 85 THR B CA 1
ATOM 1750 C C . THR B 1 85 ? 6.441 -0.019 12.438 1 87.81 85 THR B C 1
ATOM 1752 O O . THR B 1 85 ? 7.086 0.288 11.438 1 87.81 85 THR B O 1
ATOM 1755 N N . LEU B 1 86 ? 5.949 0.812 13.367 1 83.75 86 LEU B N 1
ATOM 1756 C CA . LEU B 1 86 ? 6.504 2.16 13.336 1 83.75 86 LEU B CA 1
ATOM 1757 C C . LEU B 1 86 ? 7.98 2.148 13.719 1 83.75 86 LEU B C 1
ATOM 1759 O O . LEU B 1 86 ? 8.391 1.399 14.609 1 83.75 86 LEU B O 1
ATOM 1763 N N . PRO B 1 87 ? 8.742 2.955 12.969 1 81.69 87 PRO B N 1
ATOM 1764 C CA . PRO B 1 87 ? 10.156 3.016 13.367 1 81.69 87 PRO B CA 1
ATOM 1765 C C . PRO B 1 87 ? 10.336 3.383 14.844 1 81.69 87 PRO B C 1
ATOM 1767 O O . PRO B 1 87 ? 9.547 4.16 15.391 1 81.69 87 PRO B O 1
ATOM 1770 N N . PRO B 1 88 ? 11.391 2.848 15.383 1 81.5 88 PRO B N 1
ATOM 1771 C CA . PRO B 1 88 ? 11.625 3.102 16.812 1 81.5 88 PRO B CA 1
ATOM 1772 C C . PRO B 1 88 ? 11.711 4.59 17.141 1 81.5 88 PRO B C 1
ATOM 1774 O O . PRO B 1 88 ? 11.273 5.016 18.203 1 81.5 88 PRO B O 1
ATOM 1777 N N . GLU B 1 89 ? 12.297 5.363 16.219 1 82.19 89 GLU B N 1
ATOM 1778 C CA . GLU B 1 89 ? 12.469 6.797 16.422 1 82.19 89 GLU B CA 1
ATOM 1779 C C . GLU B 1 89 ? 11.117 7.504 16.547 1 82.19 89 GLU B C 1
ATOM 1781 O O . GLU B 1 89 ? 11.039 8.625 17.047 1 82.19 89 GLU B O 1
ATOM 1786 N N . LEU B 1 90 ? 10.07 6.84 16.172 1 83.5 90 LEU B N 1
ATOM 1787 C CA . LEU B 1 90 ? 8.742 7.449 16.172 1 83.5 90 LEU B CA 1
ATOM 1788 C C . LEU B 1 90 ? 7.863 6.828 17.25 1 83.5 90 LEU B C 1
ATOM 1790 O O . LEU B 1 90 ? 6.672 7.141 17.344 1 83.5 90 LEU B O 1
ATOM 1794 N N . ARG B 1 91 ? 8.438 6.031 18.062 1 75.25 91 ARG B N 1
ATOM 1795 C CA . ARG B 1 91 ? 7.656 5.301 19.047 1 75.25 91 ARG B CA 1
ATOM 1796 C C . ARG B 1 91 ? 7.059 6.25 20.078 1 75.25 91 ARG B C 1
ATOM 1798 O O . ARG B 1 91 ? 5.961 6.012 20.594 1 75.25 91 ARG B O 1
ATOM 1805 N N . ASP B 1 92 ? 7.77 7.375 20.297 1 81.44 92 ASP B N 1
ATOM 1806 C CA . ASP B 1 92 ? 7.27 8.32 21.297 1 81.44 92 ASP B CA 1
ATOM 1807 C C . ASP B 1 92 ? 6.531 9.477 20.625 1 81.44 92 ASP B C 1
ATOM 1809 O O . ASP B 1 92 ? 6.145 10.438 21.297 1 81.44 92 ASP B O 1
ATOM 1813 N N . ALA B 1 93 ? 6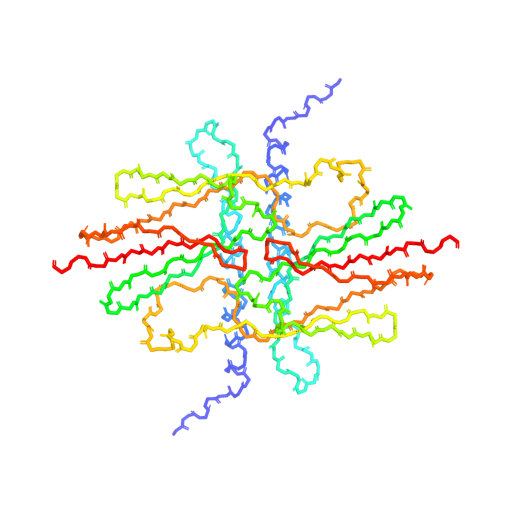.414 9.352 19.422 1 88.62 93 ALA B N 1
ATOM 1814 C CA . ALA B 1 93 ? 5.75 10.414 18.672 1 88.62 93 ALA B CA 1
ATOM 1815 C C . ALA B 1 93 ? 4.234 10.312 18.797 1 88.62 93 ALA B C 1
ATOM 1817 O O . ALA B 1 93 ? 3.705 9.273 19.188 1 88.62 93 ALA B O 1
ATOM 1818 N N . ARG B 1 94 ? 3.576 11.414 18.625 1 92.06 94 ARG B N 1
ATOM 1819 C CA . ARG B 1 94 ? 2.115 11.43 18.641 1 92.06 94 ARG B CA 1
ATOM 1820 C C . ARG B 1 94 ? 1.552 10.977 17.297 1 92.06 94 ARG B C 1
ATOM 1822 O O . ARG B 1 94 ? 1.872 11.547 16.25 1 92.06 94 ARG B O 1
ATOM 1829 N N . ILE B 1 95 ? 0.763 9.969 17.375 1 88.31 95 ILE B N 1
ATOM 1830 C CA . ILE B 1 95 ? 0.119 9.469 16.156 1 88.31 95 ILE B CA 1
ATOM 1831 C C . ILE B 1 95 ? -1.161 10.258 15.891 1 88.31 95 ILE B C 1
ATOM 1833 O O . ILE B 1 95 ? -2.129 10.156 16.656 1 88.31 95 ILE B O 1
ATOM 1837 N N . LEU B 1 96 ? -1.15 11.016 14.828 1 87.75 96 LEU B N 1
ATOM 1838 C CA . LEU B 1 96 ? -2.326 11.812 14.484 1 87.75 96 LEU B CA 1
ATOM 1839 C C . LEU B 1 96 ? -3.291 11.008 13.617 1 87.75 96 LEU B C 1
ATOM 1841 O O . LEU B 1 96 ? -4.508 11.188 13.711 1 87.75 96 LEU B O 1
ATOM 1845 N N . ARG B 1 97 ? -2.768 10.227 12.773 1 86.31 97 ARG B N 1
ATOM 1846 C CA . ARG B 1 97 ? -3.547 9.391 11.875 1 86.31 97 ARG B CA 1
ATOM 1847 C C . ARG B 1 97 ? -2.773 8.133 11.492 1 86.31 97 ARG B C 1
ATOM 1849 O O . ARG B 1 97 ? -1.588 8.203 11.164 1 86.31 97 ARG B O 1
ATOM 1856 N N . LEU B 1 98 ? -3.398 7.008 11.633 1 84.81 98 LEU B N 1
ATOM 1857 C CA . LEU B 1 98 ? -2.812 5.727 11.242 1 84.81 98 LEU B CA 1
ATOM 1858 C C . LEU B 1 98 ? -3.781 4.918 10.391 1 84.81 98 LEU B C 1
ATOM 1860 O O . LEU B 1 98 ? -4.664 4.238 10.922 1 84.81 98 LEU B O 1
ATOM 1864 N N . GLU B 1 99 ? -3.562 5.008 9.094 1 83.81 99 GLU B N 1
ATOM 1865 C CA . GLU B 1 99 ? -4.484 4.312 8.195 1 83.81 99 GLU B CA 1
ATOM 1866 C C . GLU B 1 99 ? -3.91 2.975 7.742 1 83.81 99 GLU B C 1
ATOM 1868 O O . GLU B 1 99 ? -4.656 2.074 7.348 1 83.81 99 GLU B O 1
ATOM 1873 N N . LEU B 1 100 ? -2.566 2.811 7.719 1 85.88 100 LEU B N 1
ATOM 1874 C CA . LEU B 1 100 ? -1.944 1.562 7.289 1 85.88 100 LEU B CA 1
ATOM 1875 C C . LEU B 1 100 ? -2 0.517 8.398 1 85.88 100 LEU B C 1
ATOM 1877 O O . LEU B 1 100 ? -1.704 0.817 9.555 1 85.88 100 LEU B O 1
ATOM 1881 N N . PRO B 1 101 ? -2.398 -0.681 7.996 1 83.44 101 PRO B N 1
ATOM 1882 C CA . PRO B 1 101 ? -2.391 -1.73 9.016 1 83.44 101 PRO B CA 1
ATOM 1883 C C . PRO B 1 101 ? -1.004 -1.968 9.609 1 83.44 101 PRO B C 1
ATOM 1885 O O . PRO B 1 101 ? -0.009 -1.976 8.875 1 83.44 101 PRO B O 1
ATOM 1888 N N . GLN B 1 102 ? -1.011 -2.062 10.883 1 83.88 102 GLN B N 1
ATOM 1889 C CA . GLN B 1 102 ? 0.227 -2.344 11.602 1 83.88 102 GLN B CA 1
ATOM 1890 C C . GLN B 1 102 ? 0.262 -3.789 12.094 1 83.88 102 GLN B C 1
ATOM 1892 O O . GLN B 1 102 ? -0.757 -4.48 12.078 1 83.88 102 GLN B O 1
ATOM 1897 N N . GLY B 1 103 ? 1.525 -4.211 12.477 1 88.56 103 GLY B N 1
ATOM 1898 C CA . GLY B 1 103 ? 1.658 -5.535 13.062 1 88.56 103 GLY B CA 1
ATOM 1899 C C . GLY B 1 103 ? 2.072 -6.594 12.062 1 88.56 103 GLY B C 1
ATOM 1900 O O . GLY B 1 103 ? 2.645 -6.277 11.016 1 88.56 103 GLY B O 1
ATOM 1901 N N . ARG B 1 104 ? 1.74 -7.844 12.508 1 90.06 104 ARG B N 1
ATOM 1902 C CA . ARG B 1 104 ? 2.174 -8.977 11.695 1 90.06 104 ARG B CA 1
ATOM 1903 C C . ARG B 1 104 ? 1.32 -9.102 10.438 1 90.06 104 ARG B C 1
ATOM 1905 O O . ARG B 1 104 ? 0.106 -8.898 10.477 1 90.06 104 ARG B O 1
ATOM 1912 N N . PHE B 1 105 ? 1.935 -9.383 9.367 1 90.81 105 PHE B N 1
ATOM 1913 C CA . PHE B 1 105 ? 1.214 -9.719 8.148 1 90.81 105 PHE B CA 1
ATOM 1914 C C . PHE B 1 105 ? 1.642 -11.086 7.625 1 90.81 105 PHE B C 1
ATOM 1916 O O . PHE B 1 105 ? 2.748 -11.547 7.914 1 90.81 105 PHE B O 1
ATOM 1923 N N . GLU B 1 106 ? 0.794 -11.648 6.867 1 92.38 106 GLU B N 1
ATOM 1924 C CA . GLU B 1 106 ? 1.074 -12.922 6.219 1 92.38 106 GLU B CA 1
ATOM 1925 C C . GLU B 1 106 ? 0.226 -13.102 4.961 1 92.38 106 GLU B C 1
ATOM 1927 O O . GLU B 1 106 ? -0.964 -12.781 4.957 1 92.38 106 GLU B O 1
ATOM 1932 N N . ARG B 1 107 ? 0.883 -13.523 3.934 1 92.25 107 ARG B N 1
ATOM 1933 C CA . ARG B 1 107 ? 0.189 -13.852 2.693 1 92.25 107 ARG B CA 1
ATOM 1934 C C . ARG B 1 107 ? 0.618 -15.227 2.18 1 92.25 107 ARG B C 1
ATOM 1936 O O . ARG B 1 107 ? 1.812 -15.508 2.072 1 92.25 107 ARG B O 1
ATOM 1943 N N . ARG B 1 108 ? -0.369 -16.016 1.978 1 92.81 108 ARG B N 1
ATOM 1944 C CA . ARG B 1 108 ? -0.119 -17.344 1.428 1 92.81 108 ARG B CA 1
ATOM 1945 C C . ARG B 1 108 ? -0.58 -17.422 -0.023 1 92.81 108 ARG B C 1
ATOM 1947 O O . ARG B 1 108 ? -1.731 -17.109 -0.334 1 92.81 108 ARG B O 1
ATOM 1954 N N . ILE B 1 109 ? 0.308 -17.875 -0.869 1 91.94 109 ILE B N 1
ATOM 1955 C CA . ILE B 1 109 ? 0.047 -17.891 -2.303 1 91.94 109 ILE B CA 1
ATOM 1956 C C . ILE B 1 109 ? 0.227 -19.312 -2.84 1 91.94 109 ILE B C 1
ATOM 1958 O O . ILE B 1 109 ? 1.336 -19.844 -2.826 1 91.94 109 ILE B O 1
ATOM 1962 N N . ALA B 1 110 ? -0.817 -19.812 -3.314 1 91.94 110 ALA B N 1
ATOM 1963 C CA . ALA B 1 110 ? -0.731 -21.141 -3.926 1 91.94 110 ALA B CA 1
ATOM 1964 C C . ALA B 1 110 ? -0.062 -21.062 -5.297 1 91.94 110 ALA B C 1
ATOM 1966 O O . ALA B 1 110 ? -0.497 -20.312 -6.168 1 91.94 110 ALA B O 1
ATOM 1967 N N . LEU B 1 111 ? 0.969 -21.797 -5.418 1 88.31 111 LEU B N 1
ATOM 1968 C CA . LEU B 1 111 ? 1.695 -21.797 -6.684 1 88.31 111 LEU B CA 1
ATOM 1969 C C . LEU B 1 111 ? 1.023 -22.734 -7.688 1 88.31 111 LEU B C 1
ATOM 1971 O O . LEU B 1 111 ? 0.532 -23.797 -7.324 1 88.31 111 LEU B O 1
ATOM 1975 N N . PRO B 1 112 ? 0.969 -22.234 -8.891 1 83.31 112 PRO B N 1
ATOM 1976 C CA . PRO B 1 112 ? 0.406 -23.125 -9.906 1 83.31 112 PRO B CA 1
ATOM 1977 C C . PRO B 1 112 ? 1.211 -24.422 -10.062 1 83.31 112 PRO B C 1
ATOM 1979 O O . PRO B 1 112 ? 2.371 -24.484 -9.656 1 83.31 112 PRO B O 1
ATOM 1982 N N . THR B 1 113 ? 0.48 -25.359 -10.617 1 83.38 113 THR B N 1
ATOM 1983 C CA . THR B 1 113 ? 1.153 -26.625 -10.859 1 83.38 113 THR B CA 1
ATOM 1984 C C . THR B 1 113 ? 2.244 -26.469 -11.914 1 83.38 113 THR B C 1
ATOM 1986 O O . THR B 1 113 ? 2.072 -25.734 -12.883 1 83.38 113 THR B O 1
ATOM 1989 N N . GLY B 1 114 ? 3.391 -27.094 -11.688 1 81.94 114 GLY B N 1
ATOM 1990 C CA . GLY B 1 114 ? 4.496 -27.031 -12.633 1 81.94 114 GLY B CA 1
ATOM 1991 C C . GLY B 1 114 ? 5.82 -26.688 -11.977 1 81.94 114 GLY B C 1
ATOM 1992 O O . GLY B 1 114 ? 5.93 -26.656 -10.75 1 81.94 114 GLY B O 1
ATOM 1993 N N . ARG B 1 115 ? 6.801 -26.594 -12.922 1 84.38 115 ARG B N 1
ATOM 1994 C CA . ARG B 1 115 ? 8.133 -26.25 -12.445 1 84.38 115 ARG B CA 1
ATOM 1995 C C . ARG B 1 115 ? 8.469 -24.797 -12.766 1 84.38 115 ARG B C 1
ATOM 1997 O O . ARG B 1 115 ? 8.344 -24.359 -13.906 1 84.38 115 ARG B O 1
ATOM 2004 N N . TYR B 1 116 ? 8.742 -24.094 -11.648 1 87.12 116 TYR B N 1
ATOM 2005 C CA . TYR B 1 116 ? 9.086 -22.688 -11.82 1 87.12 116 TYR B CA 1
ATOM 2006 C C . TYR B 1 116 ? 10.383 -22.359 -11.086 1 87.12 116 TYR B C 1
ATOM 2008 O O . TYR B 1 116 ? 10.695 -22.953 -10.055 1 87.12 116 TYR B O 1
ATOM 2016 N N . THR B 1 117 ? 11.117 -21.547 -11.773 1 90.75 117 THR B N 1
ATOM 2017 C CA . THR B 1 117 ? 12.156 -20.875 -11 1 90.75 117 THR B CA 1
ATOM 2018 C C . THR B 1 117 ? 11.594 -19.641 -10.297 1 90.75 117 THR B C 1
ATOM 2020 O O . THR B 1 117 ? 10.805 -18.891 -10.883 1 90.75 117 THR B O 1
ATOM 2023 N N . ILE B 1 118 ? 11.891 -19.516 -9.039 1 90.62 118 ILE B N 1
ATOM 2024 C CA . ILE B 1 118 ? 11.344 -18.406 -8.273 1 90.62 118 ILE B CA 1
ATOM 2025 C C . ILE B 1 118 ? 12.453 -17.391 -7.969 1 90.62 118 ILE B C 1
ATOM 2027 O O . ILE B 1 118 ? 13.484 -17.75 -7.41 1 90.62 118 ILE B O 1
ATOM 2031 N N . ASN B 1 119 ? 12.227 -16.219 -8.453 1 94.19 119 ASN B N 1
ATOM 2032 C CA . ASN B 1 119 ? 13.125 -15.109 -8.141 1 94.19 119 ASN B CA 1
ATOM 2033 C C . ASN B 1 119 ? 12.391 -13.969 -7.441 1 94.19 119 ASN B C 1
ATOM 2035 O O . ASN B 1 119 ? 11.266 -13.633 -7.812 1 94.19 119 ASN B O 1
ATOM 2039 N N . ARG B 1 120 ? 12.984 -13.453 -6.398 1 94.56 120 ARG B N 1
ATOM 2040 C CA . ARG B 1 120 ? 12.398 -12.359 -5.629 1 94.56 120 ARG B CA 1
ATOM 2041 C C . ARG B 1 120 ? 12.977 -11.016 -6.062 1 94.56 120 ARG B C 1
ATOM 2043 O O . ARG B 1 120 ? 14.164 -10.922 -6.379 1 94.56 120 ARG B O 1
ATOM 2050 N N . PHE B 1 121 ? 12.227 -10.023 -6.105 1 94.69 121 PHE B N 1
ATOM 2051 C CA . PHE B 1 121 ? 12.703 -8.672 -6.383 1 94.69 121 PHE B CA 1
ATOM 2052 C C . PHE B 1 121 ? 11.883 -7.645 -5.609 1 94.69 121 PHE B C 1
ATOM 2054 O O . PHE B 1 121 ? 10.922 -8 -4.922 1 94.69 121 PHE B O 1
ATOM 2061 N N . THR B 1 122 ? 12.367 -6.391 -5.578 1 94.5 122 THR B N 1
ATOM 2062 C CA . THR B 1 122 ? 11.656 -5.293 -4.93 1 94.5 122 THR B CA 1
ATOM 2063 C C . THR B 1 122 ? 11.422 -4.145 -5.91 1 94.5 122 THR B C 1
ATOM 2065 O O . THR B 1 122 ? 12.266 -3.877 -6.77 1 94.5 122 THR B O 1
ATOM 2068 N N . ALA B 1 123 ? 10.172 -3.602 -5.805 1 90.38 123 ALA B N 1
ATOM 2069 C CA . ALA B 1 123 ? 9.859 -2.459 -6.66 1 90.38 123 ALA B CA 1
ATOM 2070 C C . ALA B 1 123 ? 8.875 -1.512 -5.98 1 90.38 123 ALA B C 1
ATOM 2072 O O . ALA B 1 123 ? 7.738 -1.886 -5.703 1 90.38 123 ALA B O 1
ATOM 2073 N N . HIS B 1 124 ? 9.312 -0.321 -5.727 1 91.56 124 HIS B N 1
ATOM 2074 C CA . HIS B 1 124 ? 8.461 0.768 -5.266 1 91.56 124 HIS B CA 1
ATOM 2075 C C . HIS B 1 124 ? 7.523 0.302 -4.152 1 91.56 124 HIS B C 1
ATOM 2077 O O . HIS B 1 124 ? 6.309 0.503 -4.234 1 91.56 124 HIS B O 1
ATOM 2083 N N . GLY B 1 125 ? 8.07 -0.334 -3.189 1 94 125 GLY B N 1
ATOM 2084 C CA . GLY B 1 125 ? 7.309 -0.703 -2.01 1 94 125 GLY B CA 1
ATOM 2085 C C . GLY B 1 125 ? 6.555 -2.01 -2.17 1 94 125 GLY B C 1
ATOM 2086 O O . GLY B 1 125 ? 5.688 -2.338 -1.357 1 94 125 GLY B O 1
ATOM 2087 N N . CYS B 1 126 ? 6.848 -2.703 -3.225 1 95.44 126 CYS B N 1
ATOM 2088 C CA . CYS B 1 126 ? 6.316 -4.047 -3.43 1 95.44 126 CYS B CA 1
ATOM 2089 C C . CYS B 1 126 ? 7.422 -5.09 -3.328 1 95.44 126 CYS B C 1
ATOM 2091 O O . CYS B 1 126 ? 8.539 -4.863 -3.791 1 95.44 126 CYS B O 1
ATOM 2093 N N . VAL B 1 127 ? 7.02 -6.188 -2.666 1 95.81 127 VAL B N 1
ATOM 2094 C CA . VAL B 1 127 ? 7.828 -7.387 -2.82 1 95.81 127 VAL B CA 1
ATOM 2095 C C . VAL B 1 127 ? 7.316 -8.211 -3.998 1 95.81 127 VAL B C 1
ATOM 2097 O O . VAL B 1 127 ? 6.145 -8.602 -4.031 1 95.81 127 VAL B O 1
ATOM 2100 N N . GLY B 1 128 ? 8.188 -8.359 -4.918 1 95 128 GLY B N 1
ATOM 2101 C CA . GLY B 1 128 ? 7.812 -9.07 -6.129 1 95 128 GLY B CA 1
ATOM 2102 C C . GLY B 1 128 ? 8.367 -10.484 -6.176 1 95 128 GLY B C 1
ATOM 2103 O O . GLY B 1 128 ? 9.492 -10.734 -5.738 1 95 128 GLY B O 1
ATOM 2104 N N . LEU B 1 129 ? 7.625 -11.367 -6.676 1 94.31 129 LEU B N 1
ATOM 2105 C CA . LEU B 1 129 ? 8.055 -12.727 -6.992 1 94.31 129 LEU B CA 1
ATOM 2106 C C . LEU B 1 129 ? 7.879 -13.016 -8.477 1 94.31 129 LEU B C 1
ATOM 2108 O O . LEU B 1 129 ? 6.809 -12.781 -9.039 1 94.31 129 LEU B O 1
ATOM 2112 N N . ARG B 1 130 ? 8.961 -13.477 -9 1 95.12 130 ARG B N 1
ATOM 2113 C CA . ARG B 1 130 ? 8.945 -13.875 -10.406 1 95.12 130 ARG B CA 1
ATOM 2114 C C . ARG B 1 130 ? 9.023 -15.391 -10.547 1 95.12 130 ARG B C 1
ATOM 2116 O O . ARG B 1 130 ? 9.992 -16.016 -10.109 1 95.12 130 ARG B O 1
ATOM 2123 N N . LEU B 1 131 ? 7.988 -15.969 -11.047 1 94.06 131 LEU B N 1
ATOM 2124 C CA . LEU B 1 131 ? 7.961 -17.391 -11.328 1 94.06 131 LEU B CA 1
ATOM 2125 C C . LEU B 1 131 ? 8.211 -17.672 -12.805 1 94.06 131 LEU B C 1
ATOM 2127 O O . LEU B 1 131 ? 7.312 -17.5 -13.633 1 94.06 131 LEU B O 1
ATOM 2131 N N . GLY B 1 132 ? 9.445 -18 -13.07 1 94.25 132 GLY B N 1
ATOM 2132 C CA . GLY B 1 132 ? 9.797 -18.344 -14.438 1 94.25 132 GLY B CA 1
ATOM 2133 C C . GLY B 1 132 ? 9.32 -19.719 -14.859 1 94.25 132 GLY B C 1
ATOM 2134 O O . GLY B 1 132 ? 9.555 -20.703 -14.148 1 94.25 132 GLY B O 1
ATOM 2135 N N . LYS B 1 133 ? 8.586 -19.766 -15.938 1 89.12 133 LYS B N 1
ATOM 2136 C CA . LYS B 1 133 ? 8.078 -21.031 -16.438 1 89.12 133 LYS B CA 1
ATOM 2137 C C . LYS B 1 133 ? 9.195 -21.859 -17.062 1 89.12 133 LYS B C 1
ATOM 2139 O O . LYS B 1 133 ? 10.047 -21.328 -17.766 1 89.12 133 LYS B O 1
ATOM 2144 N N . SER B 1 134 ? 9.383 -23 -16.391 1 81 134 SER B N 1
ATOM 2145 C CA . SER B 1 134 ? 10.383 -23.891 -16.969 1 81 134 SER B CA 1
ATOM 2146 C C . SER B 1 134 ? 9.852 -24.578 -18.219 1 81 134 SER B C 1
ATOM 2148 O O . SER B 1 134 ? 8.695 -25 -18.25 1 81 134 SER B O 1
ATOM 2150 N N . ARG B 1 135 ? 10.344 -24.219 -19.344 1 62.03 135 ARG B N 1
ATOM 2151 C CA . ARG B 1 135 ? 10.062 -24.984 -20.547 1 62.03 135 ARG B CA 1
ATOM 2152 C C . ARG B 1 135 ? 10.617 -26.406 -20.453 1 62.03 135 ARG B C 1
ATOM 2154 O O . ARG B 1 135 ? 11.586 -26.641 -19.734 1 62.03 135 ARG B O 1
#

Solvent-accessible surface area (backbone atoms only — not comparable to full-atom values): 14523 Å² total; per-residue (Å²): 131,82,73,76,53,64,66,56,54,53,46,45,53,47,47,48,46,41,50,44,27,45,49,35,20,48,41,34,37,42,47,53,74,46,97,56,97,54,74,66,27,29,20,59,45,39,32,30,38,34,49,97,54,31,37,40,35,39,33,43,38,51,63,32,59,72,90,58,50,45,76,45,74,59,86,62,26,40,37,37,35,40,60,35,66,80,55,76,92,51,67,84,38,47,75,76,37,78,46,63,83,68,43,40,32,44,38,78,42,76,54,74,90,78,60,60,50,78,44,75,50,76,47,44,17,18,49,28,38,36,34,34,57,61,127,132,81,74,76,53,64,66,55,55,54,46,45,52,48,46,49,45,41,49,46,24,45,49,39,20,47,42,32,38,42,47,51,75,48,95,60,97,56,74,67,27,31,20,58,48,39,33,30,37,34,51,98,56,32,36,41,34,38,32,44,37,49,64,33,60,71,90,58,51,45,75,46,75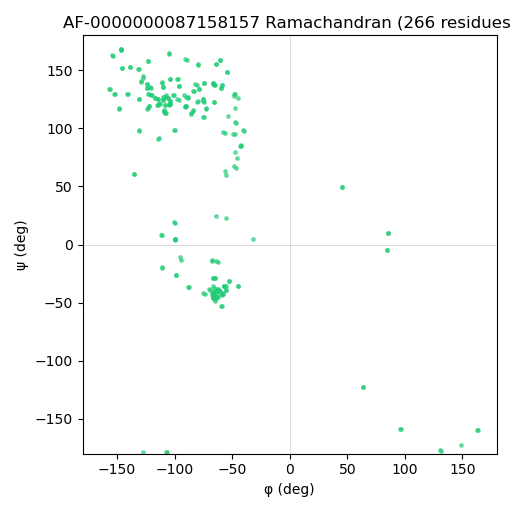,60,86,62,26,40,36,39,34,40,60,36,67,79,56,74,92,50,67,84,37,46,76,76,38,79,41,62,83,67,42,39,34,44,40,78,42,77,53,72,90,76,61,61,49,78,45,79,47,76,48,43,16,18,50,29,38,36,34,33,56,61,126

Nearest PDB structures (foldseek):
  6l6m-assembly1_A  TM=8.700E-01  e=1.039E-07  Entamoeba histolytica
  3guf-assembly1_B  TM=8.300E-01  e=2.362E-07  Xanthomonas citri
  3w1z-assembly1_B  TM=7.092E-01  e=1.700E-07  Schizosaccharomyces pombe 972h-
  5zul-assembly1_C-2  TM=8.215E-01  e=2.355E-06  Mycobacterium marinum M
  7ck4-assembly1_A  TM=7.501E-01  e=1.214E-04  Synechococcus phage S-ShM2

Foldseek 3Di:
DPPPPVVVVVVVVVVVVVVVVVVQVCQQQCQVPPPDPDDRAGEFDWDWDDDPFKIKIWGAAAQDDPVQWDWDDDDQKIKIKGWRDDDPVCPPPDDPDDDDDGTIHMDIGGHDDADWDWDWDDDDRIIMIITGHDD/DPPPPVVVVVVVVVVVVVVVVVVQVCQQQCLVPPPDPDDRAGEFDWDWDDDPFKIKIWGAAAQDDPVQWDWDDDDQKIKIKGWRDDDPVCPPPDDPDDDDDGTIHMDIGGHDDADWDWDWDDDDRIIMIITGHDD

pLDDT: mean 78.92, std 18.34, range [30.89, 96.69]